Protein AF-A0AAD1D6M9-F1 (afdb_monomer)

Foldseek 3Di:
DDDDDPDDPPDPDPDDDDDDDDDDDPPPDPPPPPVPPCPLLVVADPVLVVLVCVLVVPPVPDACVVVLVVLVVQLVVLVPDPDRDPVSNVVSVVSSVVSVVVRVVVSVVSVVVSCVVDDPSNNVSNVVSVVVVVVVVVVVVVVVVVVVVVVVVVVVVVVVVVVVVVVVVVVVLVVVCVVVVDSPPPPPPPDPPPPPDPPDPDDPPPDD

Solvent-accessible surface area (backbone atoms only — not comparable to full-atom values): 12834 Å² total; per-residue (Å²): 140,85,84,81,86,81,80,79,84,83,79,82,81,83,78,80,89,84,85,82,88,86,82,87,86,75,92,83,72,78,72,72,78,68,70,77,68,68,53,89,38,76,79,30,47,74,68,41,48,48,44,51,46,56,45,70,60,59,79,81,52,98,61,58,62,64,57,33,51,50,28,48,48,52,34,52,54,41,68,71,38,98,65,80,49,67,66,61,36,53,51,31,50,51,51,26,50,53,46,49,50,53,47,51,51,54,51,49,53,42,44,54,55,33,59,71,73,36,52,75,66,32,50,49,28,44,55,52,40,50,51,54,50,50,50,54,51,50,54,50,51,51,54,52,50,51,53,52,49,54,52,52,54,51,52,49,53,51,51,53,51,50,52,53,51,51,50,52,51,50,52,51,52,54,49,49,23,68,76,67,76,47,78,79,77,81,70,72,79,76,70,79,74,73,80,80,73,74,80,74,80,80,67,89,76,82,79,127

Sequence (208 aa):
MRMALAGAMLAVAAFGAAAASAGDDVRAQRQTYRFEWKAPFADMSPQGAAIIAEAMQAQRMPSNAEEVRRARQKVLDLISAEKLDLDAIRKAQAEERSLAIKEHARAQEKMLKAYQRLSLQDRRAFAEGMREQEERMMQHLARARERMRDAQERSRMDADRMKREMEKMRKEMLRNAKETGSLWIVIPPVQPVPPVVPPEPVDPDRHG

pLDDT: mean 76.1, std 21.43, range [31.66, 96.81]

Secondary structure (DSSP, 8-state):
--------------------------TT-----------TTTTS-HHHHHHHHHHH-GGGS--THHHHHHHHHHHHHHHHSSS--HHHHHHHHHHHHHHHHHHHHHHHHHHHHHHHHS-HHHHHHHHHHHHHHHHHHHHHHHHHHHHHHHHHHHHHHHHHHHHHHHHHHHHHHHHHHHHHSS--------PPPPP-PPPPP--TT---

Mean predicted aligned error: 16.41 Å

Radius of gyration: 29.31 Å; Cα contacts (8 Å, |Δi|>4): 68; chains: 1; bounding box: 68×46×76 Å

Organism: Sphingosinicella microcystinivorans (NCBI:txid335406)

Structure (mmCIF, N/CA/C/O backbone):
data_AF-A0AAD1D6M9-F1
#
_entry.id   AF-A0AAD1D6M9-F1
#
loop_
_atom_site.group_PDB
_atom_site.id
_atom_site.type_symbol
_atom_site.label_atom_id
_atom_site.label_alt_id
_atom_site.label_comp_id
_atom_site.label_asym_id
_atom_site.label_entity_id
_atom_site.label_seq_id
_atom_site.pdbx_PDB_ins_code
_atom_site.Cartn_x
_atom_site.Cartn_y
_atom_site.Cartn_z
_atom_site.occupancy
_atom_site.B_iso_or_equiv
_atom_site.auth_seq_id
_atom_site.auth_comp_id
_atom_site.auth_asym_id
_atom_site.auth_atom_id
_atom_site.pdbx_PDB_model_num
ATOM 1 N N . MET A 1 1 ? -29.161 10.868 -6.750 1.00 35.78 1 MET A N 1
ATOM 2 C CA . MET A 1 1 ? -28.247 10.572 -5.625 1.00 35.78 1 MET A CA 1
ATOM 3 C C . MET A 1 1 ? -27.087 9.735 -6.150 1.00 35.78 1 MET A C 1
ATOM 5 O O . MET A 1 1 ? -27.304 8.590 -6.515 1.00 35.78 1 MET A O 1
ATOM 9 N N . ARG A 1 2 ? -25.891 10.319 -6.291 1.00 34.44 2 ARG A N 1
ATOM 10 C CA . ARG A 1 2 ? -24.666 9.615 -6.706 1.00 34.44 2 ARG A CA 1
ATOM 11 C C . ARG A 1 2 ? -23.753 9.525 -5.482 1.00 34.44 2 ARG A C 1
ATOM 13 O O . ARG A 1 2 ? -23.200 10.538 -5.075 1.00 34.44 2 ARG A O 1
ATOM 20 N N . MET A 1 3 ? -23.656 8.346 -4.875 1.00 32.41 3 MET A N 1
ATOM 21 C CA . MET A 1 3 ? -22.666 8.045 -3.837 1.00 32.41 3 MET A CA 1
ATOM 22 C C . MET A 1 3 ? -21.435 7.463 -4.533 1.00 32.41 3 MET A C 1
ATOM 24 O O . MET A 1 3 ? -21.500 6.375 -5.101 1.00 32.41 3 MET A O 1
ATOM 28 N N . ALA A 1 4 ? -20.339 8.219 -4.544 1.00 38.00 4 ALA A N 1
ATOM 29 C CA . ALA A 1 4 ? -19.046 7.744 -5.009 1.00 38.00 4 ALA A CA 1
ATOM 30 C C . ALA A 1 4 ? -18.359 6.971 -3.873 1.00 38.00 4 ALA A C 1
ATOM 32 O O . ALA A 1 4 ? -18.107 7.515 -2.800 1.00 38.00 4 ALA A O 1
ATOM 33 N N . LEU A 1 5 ? -18.072 5.694 -4.131 1.00 40.69 5 LEU A N 1
ATOM 34 C CA . LEU A 1 5 ? -17.179 4.852 -3.343 1.00 40.69 5 LEU A CA 1
ATOM 35 C C . LEU A 1 5 ? -15.749 5.409 -3.424 1.00 40.69 5 LEU A C 1
ATOM 37 O O . LEU A 1 5 ? -15.055 5.190 -4.413 1.00 40.69 5 LEU A O 1
ATOM 41 N N . ALA A 1 6 ? -15.296 6.089 -2.374 1.00 34.47 6 ALA A N 1
ATOM 42 C CA . ALA A 1 6 ? -13.876 6.309 -2.117 1.00 34.47 6 ALA A CA 1
ATOM 43 C C . ALA A 1 6 ? -13.398 5.216 -1.147 1.00 34.47 6 ALA A C 1
ATOM 45 O O . ALA A 1 6 ? -13.392 5.384 0.070 1.00 34.47 6 ALA A O 1
ATOM 46 N N . GLY A 1 7 ? -13.096 4.038 -1.699 1.00 33.28 7 GLY A N 1
ATOM 47 C CA . GLY A 1 7 ? -12.498 2.928 -0.963 1.00 33.28 7 GLY A CA 1
ATOM 48 C C . GLY A 1 7 ? -11.017 3.202 -0.726 1.00 33.28 7 GLY A C 1
ATOM 49 O O . GLY A 1 7 ? -10.224 3.181 -1.664 1.00 33.28 7 GLY A O 1
ATOM 50 N N . ALA A 1 8 ? -10.663 3.475 0.528 1.00 37.59 8 ALA A N 1
ATOM 51 C CA . ALA A 1 8 ? -9.304 3.739 0.971 1.00 37.59 8 ALA A CA 1
ATOM 52 C C . ALA A 1 8 ? -8.375 2.541 0.698 1.00 37.59 8 ALA A C 1
ATOM 54 O O . ALA A 1 8 ? -8.537 1.459 1.266 1.00 37.59 8 ALA A O 1
ATOM 55 N N . MET A 1 9 ? -7.366 2.759 -0.149 1.00 37.34 9 MET A N 1
ATOM 56 C CA . MET A 1 9 ? -6.192 1.898 -0.237 1.00 37.34 9 MET A CA 1
ATOM 57 C C . MET A 1 9 ? -5.280 2.172 0.961 1.00 37.34 9 MET A C 1
ATOM 59 O O . MET A 1 9 ? -4.499 3.118 0.945 1.00 37.34 9 MET A O 1
ATOM 63 N N . LEU A 1 10 ? -5.343 1.318 1.983 1.00 34.50 10 LEU A N 1
ATOM 64 C CA . LEU A 1 10 ? -4.301 1.241 3.007 1.00 34.50 10 LEU A CA 1
ATOM 65 C C . LEU A 1 10 ? -3.367 0.069 2.671 1.00 34.50 10 LEU A C 1
ATOM 67 O O . LEU A 1 10 ? -3.458 -1.015 3.244 1.00 34.50 10 LEU A O 1
ATOM 71 N N . ALA A 1 11 ? -2.493 0.270 1.685 1.00 38.50 11 ALA A N 1
ATOM 72 C CA . ALA A 1 11 ? -1.410 -0.661 1.387 1.00 38.50 11 ALA A CA 1
ATOM 73 C C . ALA A 1 11 ? -0.209 -0.326 2.284 1.00 38.50 11 ALA A C 1
ATOM 75 O O . ALA A 1 11 ? 0.604 0.537 1.961 1.00 38.50 11 ALA A O 1
ATOM 76 N N . VAL A 1 12 ? -0.099 -0.999 3.432 1.00 39.56 12 VAL A N 1
ATOM 77 C CA . VAL A 1 12 ? 1.125 -0.980 4.245 1.00 39.56 12 VAL A CA 1
ATOM 78 C C . VAL A 1 12 ? 2.138 -1.903 3.569 1.00 39.56 12 VAL A C 1
ATOM 80 O O . VAL A 1 12 ? 2.125 -3.118 3.758 1.00 39.56 12 VAL A O 1
ATOM 83 N N . ALA A 1 13 ? 2.997 -1.327 2.731 1.00 38.78 13 ALA A N 1
ATOM 84 C CA . ALA A 1 13 ? 4.163 -2.015 2.198 1.00 38.78 13 ALA A CA 1
ATOM 85 C C . ALA A 1 13 ? 5.227 -2.121 3.302 1.00 38.78 13 ALA A C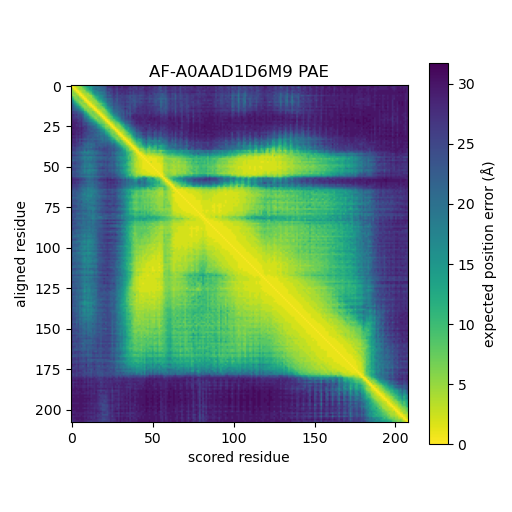 1
ATOM 87 O O . ALA A 1 13 ? 5.937 -1.162 3.599 1.00 38.78 13 ALA A O 1
ATOM 88 N N . ALA A 1 14 ? 5.330 -3.297 3.921 1.00 39.53 14 ALA A N 1
ATOM 89 C CA . ALA A 1 14 ? 6.471 -3.668 4.746 1.00 39.53 14 ALA A CA 1
ATOM 90 C C . ALA A 1 14 ? 7.654 -4.010 3.824 1.00 39.53 14 ALA A C 1
ATOM 92 O O . ALA A 1 14 ? 7.783 -5.140 3.359 1.00 39.53 14 ALA A O 1
ATOM 93 N N . PHE A 1 15 ? 8.497 -3.021 3.523 1.00 35.25 15 PHE A N 1
ATOM 94 C CA . PHE A 1 15 ? 9.803 -3.258 2.907 1.00 35.25 15 PHE A CA 1
ATOM 95 C C . PHE A 1 15 ? 10.811 -3.598 4.008 1.00 35.25 15 PHE A C 1
ATOM 97 O O . PHE A 1 15 ? 11.177 -2.748 4.819 1.00 35.25 15 PHE A O 1
ATOM 104 N N . GLY A 1 16 ? 11.225 -4.865 4.046 1.00 31.66 16 GLY A N 1
ATOM 105 C CA . GLY A 1 16 ? 12.334 -5.333 4.867 1.00 31.66 16 GLY A CA 1
ATOM 106 C C . GLY A 1 16 ? 13.657 -4.783 4.338 1.00 31.66 16 GLY A C 1
ATOM 107 O O . GLY A 1 16 ? 13.970 -4.924 3.158 1.00 31.66 16 GLY A O 1
ATOM 108 N N . ALA A 1 17 ? 14.421 -4.148 5.223 1.00 33.88 17 ALA A N 1
ATOM 109 C CA . ALA A 1 17 ? 15.798 -3.755 4.978 1.00 33.88 17 ALA A CA 1
ATOM 110 C C . ALA A 1 17 ? 16.715 -4.967 5.193 1.00 33.88 17 ALA A C 1
ATOM 112 O O . ALA A 1 17 ? 16.797 -5.495 6.300 1.00 33.88 17 ALA A O 1
ATOM 113 N N . ALA A 1 18 ? 17.421 -5.381 4.145 1.00 35.19 18 ALA A N 1
ATOM 114 C CA . ALA A 1 18 ? 18.562 -6.280 4.240 1.00 35.19 18 ALA A CA 1
ATOM 115 C C . ALA A 1 18 ? 19.640 -5.804 3.264 1.00 35.19 18 ALA A C 1
ATOM 117 O O . ALA A 1 18 ? 19.518 -6.000 2.060 1.00 35.19 18 ALA A O 1
ATOM 118 N N . ALA A 1 19 ? 20.662 -5.140 3.802 1.00 34.75 19 ALA A N 1
ATOM 119 C CA . ALA A 1 19 ? 22.029 -5.126 3.283 1.00 34.75 19 ALA A CA 1
ATOM 120 C C . ALA A 1 19 ? 22.904 -4.379 4.297 1.00 34.75 19 ALA A C 1
ATOM 122 O O . ALA A 1 19 ? 22.769 -3.170 4.485 1.00 34.75 19 ALA A O 1
ATOM 123 N N . ALA A 1 20 ? 23.771 -5.123 4.976 1.00 35.28 20 ALA A N 1
ATOM 124 C CA . ALA A 1 20 ? 24.853 -4.584 5.783 1.00 35.28 20 ALA A CA 1
ATOM 125 C C . ALA A 1 20 ? 26.201 -4.811 5.077 1.00 35.28 20 ALA A C 1
ATOM 127 O O . ALA A 1 20 ? 26.345 -5.738 4.279 1.00 35.28 20 ALA A O 1
ATOM 128 N N . SER A 1 21 ? 27.180 -4.003 5.497 1.00 35.47 21 SER A N 1
ATOM 129 C CA . SER A 1 21 ? 28.613 -3.991 5.150 1.00 35.47 21 SER A CA 1
ATOM 130 C C . SER A 1 21 ? 28.960 -3.243 3.849 1.00 35.47 21 SER A C 1
ATOM 132 O O . SER A 1 21 ? 28.261 -3.377 2.857 1.00 35.47 21 SER A O 1
ATOM 134 N N . ALA A 1 22 ? 29.990 -2.399 3.763 1.00 33.62 22 ALA A N 1
ATOM 135 C CA . ALA A 1 22 ? 31.048 -2.006 4.693 1.00 33.62 22 ALA A CA 1
ATOM 136 C C . ALA A 1 22 ? 31.591 -0.621 4.274 1.00 33.62 22 ALA A C 1
ATOM 138 O O . ALA A 1 22 ? 31.512 -0.262 3.100 1.00 33.62 22 ALA A O 1
ATOM 139 N N . GLY A 1 23 ? 32.159 0.132 5.218 1.00 32.91 23 GLY A N 1
ATOM 140 C CA . GLY A 1 23 ? 32.889 1.373 4.949 1.00 32.91 23 GLY A CA 1
ATOM 141 C C . GLY A 1 23 ? 32.823 2.322 6.139 1.00 32.91 23 GLY A C 1
ATOM 142 O O . GLY A 1 23 ? 31.853 3.067 6.284 1.00 32.91 23 GLY A O 1
ATOM 143 N N . ASP A 1 24 ? 33.831 2.242 7.005 1.00 40.56 24 ASP A N 1
ATOM 144 C CA . ASP A 1 24 ? 34.077 3.204 8.076 1.00 40.56 24 ASP A CA 1
ATOM 145 C C . ASP A 1 24 ? 34.411 4.605 7.517 1.00 40.56 24 ASP A C 1
ATOM 147 O O . ASP A 1 24 ? 34.878 4.751 6.390 1.00 40.56 24 ASP A O 1
ATOM 151 N N . ASP A 1 25 ? 34.164 5.616 8.357 1.00 44.00 25 ASP A N 1
ATOM 152 C CA . ASP A 1 25 ? 34.476 7.050 8.212 1.00 44.00 25 ASP A CA 1
ATOM 153 C C . ASP A 1 25 ? 33.569 7.965 7.365 1.00 44.00 25 ASP A C 1
ATOM 155 O O . ASP A 1 25 ? 33.970 8.562 6.372 1.00 44.00 25 ASP A O 1
ATOM 159 N N . VAL A 1 26 ? 32.374 8.249 7.911 1.00 40.09 26 VAL A N 1
ATOM 160 C CA . VAL A 1 26 ? 31.734 9.587 7.851 1.00 40.09 26 VAL A CA 1
ATOM 161 C C . VAL A 1 26 ? 31.027 9.871 9.188 1.00 40.09 26 VAL A C 1
ATOM 163 O O . VAL A 1 26 ? 29.798 9.881 9.293 1.00 40.09 26 VAL A O 1
ATOM 166 N N . ARG A 1 27 ? 31.790 10.050 10.273 1.00 43.59 27 ARG A N 1
ATOM 167 C CA . ARG A 1 27 ? 31.239 10.228 11.635 1.00 43.59 27 ARG A CA 1
ATOM 168 C C . ARG A 1 27 ? 30.839 11.667 11.998 1.00 43.59 27 ARG A C 1
ATOM 170 O O . ARG A 1 27 ? 30.535 11.926 13.155 1.00 43.59 27 ARG A O 1
ATOM 177 N N . ALA A 1 28 ? 30.768 12.590 11.035 1.00 44.41 28 ALA A N 1
ATOM 178 C CA . ALA A 1 28 ? 30.477 14.001 11.311 1.00 44.41 28 ALA A CA 1
ATOM 179 C C . ALA A 1 28 ? 29.485 14.668 10.343 1.00 44.41 28 ALA A C 1
ATOM 181 O O . ALA A 1 28 ? 29.610 15.854 10.088 1.00 44.41 28 ALA A O 1
ATOM 182 N N . GLN A 1 29 ? 28.487 13.955 9.803 1.00 43.84 29 GLN A N 1
ATOM 183 C CA . GLN A 1 29 ? 27.288 14.625 9.261 1.00 43.84 29 GLN A CA 1
ATOM 184 C C . GLN A 1 29 ? 26.104 13.691 8.992 1.00 43.84 29 GLN A C 1
ATOM 186 O O . GLN A 1 29 ? 25.316 13.907 8.073 1.00 43.84 29 GLN A O 1
ATOM 191 N N . ARG A 1 30 ? 25.887 12.678 9.838 1.00 42.72 30 ARG A N 1
ATOM 192 C CA . ARG A 1 30 ? 24.528 12.146 9.972 1.00 42.72 30 ARG A CA 1
ATOM 193 C C . ARG A 1 30 ? 23.733 13.169 10.771 1.00 42.72 30 ARG A C 1
ATOM 195 O O . ARG A 1 30 ? 23.510 12.994 11.964 1.00 42.72 30 ARG A O 1
ATOM 202 N N . GLN A 1 31 ? 23.317 14.245 10.096 1.00 42.28 31 GLN A N 1
ATOM 203 C CA . GLN A 1 31 ? 22.041 14.863 10.413 1.00 42.28 31 GLN A CA 1
ATOM 204 C C . GLN A 1 31 ? 21.054 13.709 10.378 1.00 42.28 31 GLN A C 1
ATOM 206 O O . GLN A 1 31 ? 20.644 13.228 9.321 1.00 42.28 31 GLN A O 1
ATOM 211 N N . THR A 1 32 ? 20.770 13.177 11.558 1.00 38.81 32 THR A N 1
ATOM 212 C CA . THR A 1 32 ? 19.573 12.416 11.786 1.00 38.81 32 THR A CA 1
ATOM 213 C C . THR A 1 32 ? 18.471 13.382 11.386 1.00 38.81 32 THR A C 1
ATOM 215 O O . THR A 1 32 ? 18.033 14.223 12.165 1.00 38.81 32 THR A O 1
ATOM 218 N N . TYR A 1 33 ? 18.014 13.272 10.138 1.00 40.06 33 TYR A N 1
ATOM 219 C CA . TYR A 1 33 ? 16.622 13.514 9.820 1.00 40.06 33 TYR A CA 1
ATOM 220 C C . TYR A 1 33 ? 15.864 12.497 10.669 1.00 40.06 33 TYR A C 1
ATOM 222 O O . TYR A 1 33 ? 15.403 11.458 10.200 1.00 40.06 33 TYR A O 1
ATOM 230 N N . ARG A 1 34 ? 15.781 12.782 11.974 1.00 37.44 34 ARG A N 1
ATOM 231 C CA . ARG A 1 34 ? 14.655 12.423 12.794 1.00 37.44 34 ARG A CA 1
ATOM 232 C C . ARG A 1 34 ? 13.540 13.138 12.062 1.00 37.44 34 ARG A C 1
ATOM 234 O O . ARG A 1 34 ? 13.286 14.311 12.298 1.00 37.44 34 ARG A O 1
ATOM 241 N N . PHE A 1 35 ? 12.977 12.459 11.062 1.00 38.34 35 PHE A N 1
ATOM 242 C CA . PHE A 1 35 ? 11.617 12.715 10.662 1.00 38.34 35 PHE A CA 1
ATOM 243 C C . PHE A 1 35 ? 10.901 12.737 11.998 1.00 38.34 35 PHE A C 1
ATOM 245 O O . PHE A 1 35 ? 10.786 11.699 12.656 1.00 38.34 35 PHE A O 1
ATOM 252 N N . GLU A 1 36 ? 10.558 13.933 12.465 1.00 38.22 36 GLU A N 1
ATOM 253 C CA . GLU A 1 36 ? 9.543 14.092 13.475 1.00 38.22 36 GLU A CA 1
ATOM 254 C C . GLU A 1 36 ? 8.299 13.528 12.804 1.00 38.22 36 GLU A C 1
ATOM 256 O O . GLU A 1 36 ? 7.511 14.218 12.160 1.00 38.22 36 GLU A O 1
ATOM 261 N N . TRP A 1 37 ? 8.177 12.203 12.871 1.00 40.47 37 TRP A N 1
ATOM 262 C CA . TRP A 1 37 ? 6.916 11.517 12.865 1.00 40.47 37 TRP A CA 1
ATOM 263 C C . TRP A 1 37 ? 6.193 12.137 14.048 1.00 40.47 37 TRP A C 1
ATOM 265 O O . TRP A 1 37 ? 6.272 11.645 15.171 1.00 40.47 37 TRP A O 1
ATOM 275 N N . LYS A 1 38 ? 5.553 13.289 13.804 1.00 51.28 38 LYS A N 1
ATOM 276 C CA . LYS A 1 38 ? 4.436 13.756 14.606 1.00 51.28 38 LYS A CA 1
ATOM 277 C C . LYS A 1 38 ? 3.586 12.505 14.720 1.00 51.28 38 LYS A C 1
ATOM 279 O O . LYS A 1 38 ? 3.167 11.980 13.681 1.00 51.28 38 LYS A O 1
ATOM 284 N N . ALA A 1 39 ? 3.527 11.939 15.927 1.00 57.28 39 ALA A N 1
ATOM 285 C CA . ALA A 1 39 ? 2.857 10.671 16.144 1.00 57.28 39 ALA A CA 1
ATOM 286 C C . ALA A 1 39 ? 1.503 10.779 15.441 1.00 57.28 39 ALA A C 1
ATOM 288 O O . ALA A 1 39 ? 0.870 11.841 15.553 1.00 57.28 39 ALA A O 1
ATOM 289 N N . PRO A 1 40 ? 1.107 9.779 14.631 1.00 60.34 40 PRO A N 1
ATOM 290 C CA . PRO A 1 40 ? -0.210 9.829 14.030 1.00 60.34 40 PRO A CA 1
ATOM 291 C C . PRO A 1 40 ? -1.168 10.096 15.193 1.00 60.34 40 PRO A C 1
ATOM 293 O O . PRO A 1 40 ? -1.059 9.451 16.237 1.00 60.34 40 PRO A O 1
ATOM 296 N N . PHE A 1 41 ? -2.000 11.128 15.047 1.00 69.62 41 PHE A N 1
ATOM 297 C CA . PHE A 1 41 ? -2.944 11.577 16.072 1.00 69.62 41 PHE A CA 1
ATOM 298 C C . PHE A 1 41 ? -2.373 12.378 17.262 1.00 69.62 41 PHE A C 1
ATOM 300 O O . PHE A 1 41 ? -2.844 12.224 18.385 1.00 69.62 41 PHE A O 1
ATOM 307 N N . ALA A 1 42 ? -1.408 13.272 17.024 1.00 70.00 42 ALA A N 1
ATOM 308 C CA . ALA A 1 42 ? -0.857 14.174 18.049 1.00 70.00 42 ALA A CA 1
ATOM 309 C C . ALA A 1 42 ? -1.915 14.973 18.848 1.00 70.00 42 ALA A C 1
ATOM 311 O O . ALA A 1 42 ? -1.670 15.299 20.006 1.00 70.00 42 ALA A O 1
ATOM 312 N N . ASP A 1 43 ? -3.084 15.240 18.255 1.00 81.81 43 ASP A N 1
ATOM 313 C CA . ASP A 1 43 ? -4.188 15.981 18.884 1.00 81.81 43 ASP A CA 1
ATOM 314 C C . ASP A 1 43 ? -5.245 15.069 19.546 1.00 81.81 43 ASP A C 1
ATOM 316 O O . ASP A 1 43 ? -6.262 15.545 20.055 1.00 81.81 43 ASP A O 1
ATOM 320 N N . MET A 1 44 ? -5.036 13.746 19.536 1.00 85.25 44 MET A N 1
ATOM 321 C CA . MET A 1 44 ? -5.909 12.785 20.214 1.00 85.25 44 MET A CA 1
ATOM 322 C C . MET A 1 44 ? -5.531 12.655 21.692 1.00 85.25 44 MET A C 1
ATOM 324 O O . MET A 1 44 ? -4.359 12.729 22.064 1.00 85.25 44 MET A O 1
ATOM 328 N N . SER A 1 45 ? -6.521 12.406 22.552 1.00 90.94 45 SER A N 1
ATOM 329 C CA . SER A 1 45 ? -6.250 12.101 23.954 1.00 90.94 45 SER A CA 1
ATOM 330 C C . SER A 1 45 ? -5.427 10.807 24.100 1.00 90.94 45 SER A C 1
ATOM 332 O O . SER A 1 45 ? -5.535 9.903 23.263 1.00 90.94 45 SER A O 1
ATOM 334 N N . PRO A 1 46 ? -4.661 10.641 25.196 1.00 88.44 46 PRO A N 1
ATOM 335 C CA . PRO A 1 46 ? -3.937 9.396 25.466 1.00 88.44 46 PRO A CA 1
ATOM 336 C C . PRO A 1 46 ? -4.852 8.162 25.499 1.00 88.44 46 PRO A C 1
ATOM 338 O O . PRO A 1 46 ? -4.465 7.084 25.050 1.00 88.44 46 PRO A O 1
ATOM 341 N N . GLN A 1 47 ? -6.085 8.323 25.992 1.00 89.75 47 GLN A N 1
ATOM 342 C CA . GLN A 1 47 ? -7.083 7.256 26.030 1.00 89.75 47 GLN A CA 1
ATOM 343 C C . GLN A 1 47 ? -7.558 6.877 24.621 1.00 89.75 47 GLN A C 1
ATOM 345 O O . GLN A 1 47 ? -7.617 5.692 24.294 1.00 89.75 47 GLN A O 1
ATOM 350 N N . GLY A 1 48 ? -7.860 7.866 23.775 1.00 88.00 48 GLY A N 1
ATOM 351 C CA . GLY A 1 48 ? -8.221 7.626 22.379 1.00 88.00 48 GLY A CA 1
ATOM 352 C C . GLY A 1 48 ? -7.086 6.959 21.600 1.00 88.00 48 GLY A C 1
ATOM 353 O O . GLY A 1 48 ? -7.308 5.971 20.896 1.00 88.00 48 GLY A O 1
ATOM 354 N N . ALA A 1 49 ? -5.853 7.436 21.795 1.00 88.00 49 ALA A N 1
ATOM 355 C CA . ALA A 1 49 ? -4.665 6.863 21.175 1.00 88.00 49 ALA A CA 1
ATOM 356 C C . ALA A 1 49 ? -4.465 5.393 21.581 1.00 88.00 49 ALA A C 1
ATOM 358 O O . ALA A 1 49 ? -4.164 4.565 20.724 1.00 88.00 49 ALA A O 1
ATOM 359 N N . ALA A 1 50 ? -4.702 5.042 22.850 1.00 88.50 50 ALA A N 1
ATOM 360 C CA . ALA A 1 50 ? -4.641 3.659 23.322 1.00 88.50 50 ALA A CA 1
ATOM 361 C C . ALA A 1 50 ? -5.719 2.764 22.684 1.00 88.50 50 ALA A C 1
ATOM 363 O O . ALA A 1 50 ? -5.413 1.641 22.290 1.00 88.50 50 ALA A O 1
ATOM 364 N N . ILE A 1 51 ? -6.954 3.260 22.523 1.00 89.88 51 ILE A N 1
ATOM 365 C CA . ILE A 1 51 ? -8.050 2.525 21.861 1.00 89.88 51 ILE A CA 1
ATOM 366 C C . ILE A 1 51 ? -7.700 2.218 20.398 1.00 89.88 51 ILE A C 1
ATOM 368 O O . ILE A 1 51 ? -7.904 1.097 19.927 1.00 89.88 51 ILE A O 1
ATOM 372 N N . ILE A 1 52 ? -7.160 3.201 19.672 1.00 89.25 52 ILE A N 1
ATOM 373 C CA . ILE A 1 52 ? -6.724 3.005 18.285 1.00 89.25 52 ILE A CA 1
ATOM 374 C C . ILE A 1 52 ? -5.501 2.087 18.219 1.00 89.25 52 ILE A C 1
ATOM 376 O O . ILE A 1 52 ? -5.477 1.174 17.397 1.00 89.25 52 ILE A O 1
ATOM 380 N N . ALA A 1 53 ? -4.517 2.271 19.102 1.00 86.38 53 ALA A N 1
ATOM 381 C CA . ALA A 1 53 ? -3.342 1.411 19.164 1.00 86.38 53 ALA A CA 1
ATOM 382 C C . ALA A 1 53 ? -3.723 -0.051 19.439 1.00 86.38 53 ALA A C 1
ATOM 384 O O . ALA A 1 53 ? -3.209 -0.935 18.764 1.00 86.38 53 ALA A O 1
ATOM 385 N N . GLU A 1 54 ? -4.663 -0.313 20.351 1.00 86.19 54 GLU A N 1
ATOM 386 C CA . GLU A 1 54 ? -5.205 -1.651 20.626 1.00 86.19 54 GLU A CA 1
ATOM 387 C C . GLU A 1 54 ? -5.834 -2.271 19.367 1.00 86.19 54 GLU A C 1
ATOM 389 O O . GLU A 1 54 ? -5.565 -3.426 19.025 1.00 86.19 54 GLU A O 1
ATOM 394 N N . ALA A 1 55 ? -6.632 -1.491 18.634 1.00 85.88 55 ALA A N 1
ATOM 395 C CA . ALA A 1 55 ? -7.278 -1.948 17.408 1.00 85.88 55 ALA A CA 1
ATOM 396 C C . ALA A 1 55 ? -6.277 -2.216 16.269 1.00 85.88 55 ALA A C 1
ATOM 398 O O . ALA A 1 55 ? -6.461 -3.162 15.499 1.00 85.88 55 ALA A O 1
ATOM 399 N N . MET A 1 56 ? -5.197 -1.429 16.191 1.00 80.25 56 MET A N 1
ATOM 400 C CA . MET A 1 56 ? -4.127 -1.574 15.198 1.00 80.25 56 MET A CA 1
ATOM 401 C C . MET A 1 56 ? -3.119 -2.680 15.548 1.00 80.25 56 MET A C 1
ATOM 403 O O . MET A 1 56 ? -2.627 -3.362 14.652 1.00 80.25 56 MET A O 1
ATOM 407 N N . GLN A 1 57 ? -2.828 -2.904 16.833 1.00 73.44 57 GLN A N 1
ATOM 408 C CA . GLN A 1 57 ? -1.885 -3.922 17.322 1.00 73.44 57 GLN A CA 1
ATOM 409 C C . GLN A 1 57 ? -2.434 -5.353 17.264 1.00 73.44 57 GLN A C 1
ATOM 411 O O . GLN A 1 57 ? -1.767 -6.290 17.706 1.00 73.44 57 GLN A O 1
ATOM 416 N N . ALA A 1 58 ? -3.633 -5.567 16.722 1.00 56.50 58 ALA A N 1
ATOM 417 C CA . ALA A 1 58 ? -4.348 -6.836 16.789 1.00 56.50 58 ALA A CA 1
ATOM 418 C C . ALA A 1 58 ? -3.777 -7.974 15.902 1.00 56.50 58 ALA A C 1
ATOM 420 O O . ALA A 1 58 ? -4.542 -8.803 15.409 1.00 56.50 58 ALA A O 1
ATOM 421 N N . GLN A 1 59 ? -2.447 -8.051 15.775 1.00 51.66 59 GLN A N 1
ATOM 422 C CA . GLN A 1 59 ? -1.647 -9.213 15.364 1.00 51.66 59 GLN A CA 1
ATOM 423 C C . GLN A 1 59 ? -1.561 -10.314 16.446 1.00 51.66 59 GLN A C 1
ATOM 425 O O . GLN A 1 59 ? -0.968 -11.357 16.201 1.00 51.66 59 GLN A O 1
ATOM 430 N N . ARG A 1 60 ? -2.140 -10.117 17.643 1.00 52.91 60 ARG A N 1
ATOM 431 C CA . ARG A 1 60 ? -2.111 -11.114 18.741 1.00 52.91 60 ARG A CA 1
ATOM 432 C C . ARG A 1 60 ? -3.213 -12.184 18.704 1.00 52.91 60 ARG A C 1
ATOM 434 O O . ARG A 1 60 ? -3.133 -13.144 19.459 1.00 52.91 60 ARG A O 1
ATOM 441 N N . MET A 1 61 ? -4.228 -12.033 17.855 1.00 56.72 61 MET A N 1
ATOM 442 C CA . MET A 1 61 ? -5.259 -13.060 17.616 1.00 56.72 61 MET A CA 1
ATOM 443 C C . MET A 1 61 ? -4.859 -13.915 16.406 1.00 56.72 61 MET A C 1
ATOM 445 O O . MET A 1 61 ? -4.093 -13.411 15.585 1.00 56.72 61 MET A O 1
ATOM 449 N N . PRO A 1 62 ? -5.367 -15.156 16.244 1.00 62.69 62 PRO A N 1
ATOM 450 C CA . PRO A 1 62 ? -5.048 -15.971 15.074 1.00 62.69 62 PRO A CA 1
ATOM 451 C C . PRO A 1 62 ? -5.428 -15.215 13.794 1.00 62.69 62 PRO A C 1
ATOM 453 O O . PRO A 1 62 ? -6.603 -15.023 13.476 1.00 62.69 62 PRO A O 1
ATOM 456 N N . SER A 1 63 ? -4.401 -14.715 13.114 1.00 70.69 63 SER A N 1
ATOM 457 C CA . SER A 1 63 ? -4.483 -14.024 11.835 1.00 70.69 63 SER A CA 1
ATOM 458 C C . SER A 1 63 ? -4.371 -15.056 10.726 1.00 70.69 63 SER A C 1
ATOM 460 O O . SER A 1 63 ? -3.607 -16.016 10.840 1.00 70.69 63 SER A O 1
ATOM 462 N N . ASN A 1 64 ? -5.055 -14.822 9.608 1.00 80.50 64 ASN A N 1
ATOM 463 C CA . ASN A 1 64 ? -4.851 -15.641 8.416 1.00 80.50 64 ASN A CA 1
ATOM 464 C C . ASN A 1 64 ? -3.518 -15.305 7.710 1.00 80.50 64 ASN A C 1
ATOM 466 O O . ASN A 1 64 ? -3.283 -15.777 6.604 1.00 80.50 64 ASN A O 1
ATOM 470 N N . ALA A 1 65 ? -2.635 -14.488 8.300 1.00 80.69 65 ALA A N 1
ATOM 471 C CA . ALA A 1 65 ? -1.373 -14.062 7.691 1.00 80.69 65 ALA A CA 1
ATOM 472 C C . ALA A 1 65 ? -0.482 -15.233 7.243 1.00 80.69 65 ALA A C 1
ATOM 474 O O . ALA A 1 65 ? 0.089 -15.182 6.154 1.00 80.69 65 ALA A O 1
ATOM 475 N N . GLU A 1 66 ? -0.388 -16.298 8.043 1.00 86.12 66 GLU A N 1
ATOM 476 C CA . GLU A 1 66 ? 0.363 -17.502 7.664 1.00 86.12 66 GLU A CA 1
ATOM 477 C C . GLU A 1 66 ? -0.310 -18.248 6.504 1.00 86.12 66 GLU A C 1
ATOM 479 O O . GLU A 1 66 ? 0.368 -18.725 5.597 1.00 86.12 66 GLU A O 1
ATOM 484 N N . GLU A 1 67 ? -1.642 -18.296 6.473 1.00 87.88 67 GLU A N 1
ATOM 485 C CA . GLU A 1 67 ? -2.401 -18.913 5.379 1.00 87.88 67 GLU A CA 1
ATOM 486 C C . GLU A 1 67 ? -2.264 -18.112 4.079 1.00 87.88 67 GLU A C 1
ATOM 488 O O . GLU A 1 67 ? -2.028 -18.693 3.023 1.00 87.88 67 GLU A O 1
ATOM 493 N N . VAL A 1 68 ? -2.321 -16.778 4.153 1.00 87.56 68 VAL A N 1
ATOM 494 C CA . VAL A 1 68 ? -2.053 -15.881 3.018 1.00 87.56 68 VAL A CA 1
ATOM 495 C C . VAL A 1 68 ? -0.620 -16.075 2.522 1.00 87.56 68 VAL A C 1
ATOM 497 O O . VAL A 1 68 ? -0.402 -16.178 1.316 1.00 87.56 68 VAL A O 1
ATOM 500 N N . ARG A 1 69 ? 0.364 -16.181 3.429 1.00 88.56 69 ARG A N 1
ATOM 501 C CA . ARG A 1 69 ? 1.766 -16.434 3.059 1.00 88.56 69 ARG A CA 1
ATOM 502 C C . ARG A 1 69 ? 1.923 -17.784 2.357 1.00 88.56 69 ARG A C 1
ATOM 504 O O . ARG A 1 69 ? 2.595 -17.848 1.333 1.00 88.56 69 ARG A O 1
ATOM 511 N N . ARG A 1 70 ? 1.273 -18.839 2.857 1.00 91.44 70 ARG A N 1
ATOM 512 C CA . ARG A 1 70 ? 1.268 -20.168 2.222 1.00 91.44 70 ARG A CA 1
ATOM 513 C C . ARG A 1 70 ? 0.591 -20.151 0.852 1.00 91.44 70 ARG A C 1
ATOM 515 O O . ARG A 1 70 ? 1.142 -20.703 -0.095 1.00 91.44 70 ARG A O 1
ATOM 522 N N . ALA A 1 71 ? -0.557 -19.487 0.719 1.00 90.38 71 ALA A N 1
ATOM 523 C CA . ALA A 1 71 ? -1.246 -19.339 -0.563 1.00 90.38 71 ALA A CA 1
ATOM 524 C C . ALA A 1 71 ? -0.384 -18.576 -1.581 1.00 90.38 71 ALA A C 1
ATOM 526 O O . ALA A 1 71 ? -0.299 -18.974 -2.741 1.00 90.38 71 ALA A O 1
ATOM 527 N N . ARG A 1 72 ? 0.329 -17.534 -1.138 1.00 92.25 72 ARG A N 1
ATOM 528 C CA . ARG A 1 72 ? 1.302 -16.819 -1.968 1.00 92.25 72 ARG A CA 1
ATOM 529 C C . ARG A 1 72 ? 2.471 -17.705 -2.381 1.00 92.25 72 ARG A C 1
ATOM 531 O O . ARG A 1 72 ? 2.837 -17.691 -3.550 1.00 92.25 72 ARG A O 1
ATOM 538 N N . GLN A 1 73 ? 3.032 -18.485 -1.456 1.00 95.31 73 GLN A N 1
ATOM 539 C CA . GLN A 1 73 ? 4.121 -19.408 -1.777 1.00 95.31 73 GLN A CA 1
ATOM 540 C C . GLN A 1 73 ? 3.685 -20.415 -2.844 1.00 95.31 73 GLN A C 1
ATOM 542 O O . GLN A 1 73 ? 4.374 -20.578 -3.840 1.00 95.31 73 GLN A O 1
ATOM 547 N N . LYS A 1 74 ? 2.476 -20.970 -2.721 1.00 94.31 74 LYS A N 1
ATOM 548 C CA . LYS A 1 74 ? 1.885 -21.860 -3.727 1.00 94.31 74 LYS A CA 1
ATOM 549 C C . LYS A 1 74 ? 1.778 -21.209 -5.111 1.00 94.31 74 LYS A C 1
ATOM 551 O O . LYS A 1 74 ? 2.003 -21.878 -6.111 1.00 94.31 74 LYS A O 1
ATOM 556 N N . VAL A 1 75 ? 1.448 -19.916 -5.195 1.00 94.00 75 VAL A N 1
ATOM 557 C CA . VAL A 1 75 ? 1.466 -19.181 -6.475 1.00 94.00 75 VAL A CA 1
ATOM 558 C C . VAL A 1 75 ? 2.887 -19.099 -7.039 1.00 94.00 75 VAL A C 1
ATOM 560 O O . VAL A 1 75 ? 3.068 -19.325 -8.231 1.00 94.00 75 VAL A O 1
ATOM 563 N N . LEU A 1 76 ? 3.884 -18.798 -6.202 1.00 95.88 76 LEU A N 1
ATOM 564 C CA . LEU A 1 76 ? 5.286 -18.719 -6.627 1.00 95.88 76 LEU A CA 1
ATOM 565 C C . LEU A 1 76 ? 5.815 -20.076 -7.106 1.00 95.88 76 LEU A C 1
ATOM 567 O O . LEU A 1 76 ? 6.448 -20.128 -8.156 1.00 95.88 76 LEU A O 1
ATOM 571 N N . ASP A 1 77 ? 5.488 -21.155 -6.396 1.00 96.81 77 ASP A N 1
ATOM 572 C CA . ASP A 1 77 ? 5.883 -22.522 -6.752 1.00 96.81 77 ASP A CA 1
ATOM 573 C C . ASP A 1 77 ? 5.270 -22.957 -8.094 1.00 96.81 77 ASP A C 1
ATOM 575 O O . ASP A 1 77 ? 5.916 -23.610 -8.908 1.00 96.81 77 ASP A O 1
ATOM 579 N N . LEU A 1 78 ? 4.021 -22.561 -8.367 1.00 95.88 78 LEU A N 1
ATOM 580 C CA . LEU A 1 78 ? 3.362 -22.846 -9.646 1.00 95.88 78 LEU A CA 1
ATOM 581 C C . LEU A 1 78 ? 3.937 -22.029 -10.812 1.00 95.88 78 LEU A C 1
ATOM 583 O O . LEU A 1 78 ? 3.891 -22.481 -11.952 1.00 95.88 78 LEU A O 1
ATOM 587 N N . ILE A 1 79 ? 4.465 -20.831 -10.544 1.00 95.88 79 ILE A N 1
ATOM 588 C CA . ILE A 1 79 ? 5.133 -19.997 -11.556 1.00 95.88 79 ILE A CA 1
ATOM 589 C C . ILE A 1 79 ? 6.536 -20.531 -11.868 1.00 95.88 79 ILE A C 1
ATOM 591 O O . ILE A 1 79 ? 6.977 -20.429 -13.010 1.00 95.88 79 ILE A O 1
ATOM 595 N N . SER A 1 80 ? 7.238 -21.084 -10.874 1.00 96.25 80 SER A N 1
ATOM 596 C CA . SER A 1 80 ? 8.584 -21.647 -11.042 1.00 96.25 80 SER A CA 1
ATOM 597 C C . SER A 1 80 ? 8.596 -23.092 -11.556 1.00 96.25 80 SER A C 1
ATOM 599 O O . SER A 1 80 ? 9.669 -23.624 -11.843 1.00 96.25 80 SER A O 1
ATOM 601 N N . ALA A 1 81 ? 7.430 -23.728 -11.688 1.00 96.38 81 ALA A N 1
ATOM 602 C CA . ALA A 1 81 ? 7.302 -25.078 -12.217 1.00 96.38 81 ALA A CA 1
ATOM 603 C C . ALA A 1 81 ? 7.747 -25.177 -13.689 1.00 96.38 81 ALA A C 1
ATOM 605 O O . ALA A 1 81 ? 7.553 -24.259 -14.484 1.00 96.38 81 ALA A O 1
ATOM 606 N N . GLU A 1 82 ? 8.282 -26.341 -14.074 1.00 94.12 82 GLU A N 1
ATOM 607 C CA . GLU A 1 82 ? 8.757 -26.617 -15.442 1.00 94.12 82 GLU A CA 1
ATOM 608 C C . GLU A 1 82 ? 7.651 -26.455 -16.502 1.00 94.12 82 GLU A C 1
ATOM 610 O O . GLU A 1 82 ? 7.908 -26.050 -17.636 1.00 94.12 82 GLU A O 1
ATOM 615 N N . LYS A 1 83 ? 6.399 -26.741 -16.125 1.00 95.50 83 LYS A N 1
ATOM 616 C CA . LYS A 1 83 ? 5.213 -26.508 -16.953 1.00 95.50 83 LYS A CA 1
ATOM 617 C C . LYS A 1 83 ? 4.282 -25.534 -16.254 1.00 95.50 83 LYS A C 1
ATOM 619 O O . LYS A 1 83 ? 3.859 -25.768 -15.125 1.00 95.50 83 LYS A O 1
ATOM 624 N N . LEU A 1 84 ? 3.921 -24.476 -16.971 1.00 95.31 84 LEU A N 1
ATOM 625 C CA . LEU A 1 84 ? 3.042 -23.437 -16.461 1.00 95.31 84 LEU A CA 1
ATOM 626 C C . LEU A 1 84 ? 1.576 -23.893 -16.500 1.00 95.31 84 LEU A C 1
ATOM 628 O O . LEU A 1 84 ? 0.979 -23.994 -17.573 1.00 95.31 84 LEU A O 1
ATOM 632 N N . ASP A 1 85 ? 0.985 -24.117 -15.328 1.00 96.62 85 ASP A N 1
ATOM 633 C CA . ASP A 1 85 ? -0.445 -24.401 -15.176 1.00 96.62 85 ASP A CA 1
ATOM 634 C C . ASP A 1 85 ? -1.204 -23.124 -14.784 1.00 96.62 85 ASP A C 1
ATOM 636 O O . ASP A 1 85 ? -1.270 -22.716 -13.619 1.00 96.62 85 ASP A O 1
ATOM 640 N N . LEU A 1 86 ? -1.789 -22.470 -15.788 1.00 96.12 86 LEU A N 1
ATOM 641 C CA . LEU A 1 86 ? -2.525 -21.222 -15.600 1.00 96.12 86 LEU A CA 1
ATOM 642 C C . LEU A 1 86 ? -3.785 -21.395 -14.740 1.00 96.12 86 LEU A C 1
ATOM 644 O O . LEU A 1 86 ? -4.153 -20.462 -14.023 1.00 96.12 86 LEU A O 1
ATOM 648 N N . ASP A 1 87 ? -4.447 -22.550 -14.784 1.00 96.69 87 ASP A N 1
ATOM 649 C CA . ASP A 1 87 ? -5.680 -22.776 -14.026 1.00 96.69 87 ASP A CA 1
ATOM 650 C C . ASP A 1 87 ? -5.374 -23.021 -12.546 1.00 96.69 87 ASP A C 1
ATOM 652 O O . ASP A 1 87 ? -6.037 -22.450 -11.669 1.00 96.69 87 ASP A O 1
ATOM 656 N N . ALA A 1 88 ? -4.305 -23.767 -12.252 1.00 94.56 88 ALA A N 1
ATOM 657 C CA . ALA A 1 88 ? -3.788 -23.915 -10.896 1.00 94.56 88 ALA A CA 1
ATOM 658 C C . ALA A 1 88 ? -3.359 -22.565 -10.301 1.00 94.56 88 ALA A C 1
ATOM 660 O O . ALA A 1 88 ? -3.717 -22.257 -9.158 1.00 94.56 88 ALA A O 1
ATOM 661 N N . ILE A 1 89 ? -2.665 -21.723 -11.080 1.00 95.69 89 ILE A N 1
ATOM 662 C CA . ILE A 1 89 ? -2.259 -20.376 -10.648 1.00 95.69 89 ILE A CA 1
ATOM 663 C C . ILE A 1 89 ? -3.488 -19.518 -10.343 1.00 95.69 89 ILE A C 1
ATOM 665 O O . ILE A 1 89 ? -3.564 -18.915 -9.271 1.00 95.69 89 ILE A O 1
ATOM 669 N N . ARG A 1 90 ? -4.486 -19.478 -11.237 1.00 95.75 90 ARG A N 1
ATOM 670 C CA . ARG A 1 90 ? -5.722 -18.709 -11.003 1.00 95.75 90 ARG A CA 1
ATOM 671 C C . ARG A 1 90 ? -6.434 -19.155 -9.729 1.00 95.75 90 ARG A C 1
ATOM 673 O O . ARG A 1 90 ? -6.904 -18.301 -8.973 1.00 95.75 90 ARG A O 1
ATOM 680 N N . LYS A 1 91 ? -6.497 -20.465 -9.472 1.00 95.31 91 LYS A N 1
ATOM 681 C CA . LYS A 1 91 ? -7.107 -21.024 -8.259 1.00 95.31 91 LYS A CA 1
ATOM 682 C C . LYS A 1 91 ? -6.339 -20.612 -7.002 1.00 95.31 91 LYS A C 1
ATOM 684 O O . LYS A 1 91 ? -6.960 -20.144 -6.051 1.00 95.31 91 LYS A O 1
ATOM 689 N N . ALA A 1 92 ? -5.010 -20.717 -7.013 1.00 93.19 92 ALA A N 1
ATOM 690 C CA . ALA A 1 92 ? -4.164 -20.307 -5.892 1.00 93.19 92 ALA A CA 1
ATOM 691 C C . ALA A 1 92 ? -4.248 -18.791 -5.621 1.00 93.19 92 ALA A C 1
ATOM 693 O O . ALA A 1 92 ? -4.362 -18.367 -4.474 1.00 93.19 92 ALA A O 1
ATOM 694 N N . GLN A 1 93 ? -4.306 -17.963 -6.667 1.00 95.06 93 GLN A N 1
ATOM 695 C CA . GLN A 1 93 ? -4.526 -16.521 -6.520 1.00 95.06 93 GLN A CA 1
ATOM 696 C C . GLN A 1 93 ? -5.923 -16.186 -5.976 1.00 95.06 93 GLN A C 1
ATOM 698 O O . GLN A 1 93 ? -6.082 -15.237 -5.209 1.00 95.06 93 GLN A O 1
ATOM 703 N N . ALA A 1 94 ? -6.962 -16.923 -6.379 1.00 95.19 94 ALA A N 1
ATOM 704 C CA . ALA A 1 94 ? -8.307 -16.734 -5.836 1.00 95.19 94 ALA A CA 1
ATOM 705 C C . ALA A 1 94 ? -8.364 -17.086 -4.341 1.00 95.19 94 ALA A C 1
ATOM 707 O O . ALA A 1 94 ? -8.985 -16.359 -3.564 1.00 95.19 94 ALA A O 1
ATOM 708 N N . GLU A 1 95 ? -7.668 -18.152 -3.942 1.00 93.50 95 GLU A N 1
ATOM 709 C CA . GLU A 1 95 ? -7.486 -18.559 -2.549 1.00 93.50 95 GLU A CA 1
ATOM 710 C C . GLU A 1 95 ? -6.789 -17.451 -1.740 1.00 93.50 95 GLU A C 1
ATOM 712 O O . GLU A 1 95 ? -7.368 -16.974 -0.761 1.00 93.50 95 GLU A O 1
ATOM 717 N N . GLU A 1 96 ? -5.638 -16.943 -2.208 1.00 92.56 96 GLU A N 1
ATOM 718 C CA . GLU A 1 96 ? -4.920 -15.820 -1.576 1.00 92.56 96 GLU A CA 1
ATOM 719 C C . GLU A 1 96 ? -5.828 -14.592 -1.411 1.00 92.56 96 GLU A C 1
ATOM 721 O O . GLU A 1 96 ? -5.962 -14.059 -0.306 1.00 92.56 96 GLU A O 1
ATOM 726 N N . ARG A 1 97 ? -6.507 -14.162 -2.487 1.00 92.12 97 ARG A N 1
ATOM 727 C CA . ARG A 1 97 ? -7.418 -13.006 -2.447 1.00 92.12 97 ARG A CA 1
ATOM 728 C C . ARG A 1 97 ? -8.536 -13.204 -1.431 1.00 92.12 97 ARG A C 1
ATOM 730 O O . ARG A 1 97 ? -8.848 -12.280 -0.685 1.00 92.12 97 ARG A O 1
ATOM 737 N N . SER A 1 98 ? -9.131 -14.394 -1.378 1.00 93.44 98 SER A N 1
ATOM 738 C CA . SER A 1 98 ? -10.217 -14.683 -0.439 1.00 93.44 98 SER A CA 1
ATOM 739 C C . SER A 1 98 ? -9.760 -14.589 1.021 1.00 93.44 98 SER A C 1
ATOM 741 O O . SER A 1 98 ? -10.485 -14.052 1.862 1.00 93.44 98 SER A O 1
ATOM 743 N N . LEU A 1 99 ? -8.544 -15.056 1.320 1.00 89.69 99 LEU A N 1
ATOM 744 C CA . LEU A 1 99 ? -7.955 -14.999 2.654 1.00 89.69 99 LEU A CA 1
ATOM 745 C C . LEU A 1 99 ? -7.597 -13.562 3.039 1.00 89.69 99 LEU A C 1
ATOM 747 O O . LEU A 1 99 ? -7.925 -13.128 4.144 1.00 89.69 99 LEU A O 1
ATOM 751 N N . ALA A 1 100 ? -7.012 -12.803 2.110 1.00 87.00 100 ALA A N 1
ATOM 752 C CA . ALA A 1 100 ? -6.692 -11.396 2.317 1.00 87.00 100 ALA A CA 1
ATOM 753 C C . ALA A 1 100 ? -7.953 -10.551 2.570 1.00 87.00 100 ALA A C 1
ATOM 755 O O . ALA A 1 100 ? -7.981 -9.756 3.505 1.00 87.00 100 ALA A O 1
ATOM 756 N N . ILE A 1 101 ? -9.027 -10.757 1.797 1.00 89.44 101 ILE A N 1
ATOM 757 C CA . ILE A 1 101 ? -10.307 -10.052 1.991 1.00 89.44 101 ILE A CA 1
ATOM 758 C C . ILE A 1 101 ? -10.888 -10.342 3.378 1.00 89.44 101 ILE A C 1
ATOM 760 O O . ILE A 1 101 ? -11.326 -9.416 4.060 1.00 89.44 101 ILE A O 1
ATOM 764 N N . LYS A 1 102 ? -10.871 -11.606 3.823 1.00 88.50 102 LYS A N 1
ATOM 765 C CA . LYS A 1 102 ? -11.340 -11.978 5.169 1.00 88.50 102 LYS A CA 1
ATOM 766 C C . LYS A 1 102 ? -10.537 -11.272 6.260 1.00 88.50 102 LYS A C 1
ATOM 768 O O . LYS A 1 102 ? -11.123 -10.781 7.222 1.00 88.50 102 LYS A O 1
ATOM 773 N N . GLU A 1 103 ? -9.219 -11.197 6.106 1.00 85.56 103 GLU A N 1
ATOM 774 C CA . GLU A 1 103 ? -8.353 -10.515 7.069 1.00 85.56 103 GLU A CA 1
ATOM 775 C C . GLU A 1 103 ? -8.624 -9.003 7.099 1.00 85.56 103 GLU A C 1
ATOM 777 O O . GLU A 1 103 ? -8.786 -8.421 8.174 1.00 85.56 103 GLU A O 1
ATOM 782 N N . HIS A 1 104 ? -8.781 -8.375 5.930 1.00 85.62 104 HIS A N 1
ATOM 783 C CA . HIS A 1 104 ? -9.161 -6.967 5.833 1.00 85.62 104 HIS A CA 1
ATOM 784 C C . HIS A 1 104 ? -10.525 -6.686 6.472 1.00 85.62 104 HIS A C 1
ATOM 786 O O . HIS A 1 104 ? -10.648 -5.717 7.220 1.00 85.62 104 HIS A O 1
ATOM 792 N N . ALA A 1 105 ? -11.527 -7.538 6.244 1.00 88.19 105 ALA A N 1
ATOM 793 C CA . ALA A 1 105 ? -12.848 -7.392 6.852 1.00 88.19 105 ALA A CA 1
ATOM 794 C C . ALA A 1 105 ? -12.784 -7.476 8.389 1.00 88.19 105 ALA A C 1
ATOM 796 O O . ALA A 1 105 ? -13.364 -6.639 9.079 1.00 88.19 105 ALA A O 1
ATOM 797 N N . ARG A 1 106 ? -12.011 -8.426 8.937 1.00 86.06 106 ARG A N 1
ATOM 798 C CA . ARG A 1 106 ? -11.778 -8.539 10.390 1.00 86.06 106 ARG A CA 1
ATOM 799 C C . ARG A 1 106 ? -11.105 -7.291 10.960 1.00 86.06 106 ARG A C 1
ATOM 801 O O . ARG A 1 106 ? -11.494 -6.816 12.026 1.00 86.06 106 ARG A O 1
ATOM 808 N N . ALA A 1 107 ? -10.095 -6.760 10.271 1.00 84.94 107 ALA A N 1
ATOM 809 C CA . ALA A 1 107 ? -9.412 -5.536 10.686 1.00 84.94 107 ALA A CA 1
ATOM 810 C C . ALA A 1 107 ? -10.360 -4.324 10.663 1.00 84.94 107 ALA A C 1
ATOM 812 O O . ALA A 1 107 ? -10.395 -3.551 11.620 1.00 84.94 107 ALA A O 1
ATOM 813 N N . GLN A 1 108 ? -11.181 -4.194 9.616 1.00 87.69 108 GLN A N 1
ATOM 814 C CA . GLN A 1 108 ? -12.191 -3.139 9.509 1.00 87.69 108 GLN A CA 1
ATOM 815 C C . GLN A 1 108 ? -13.222 -3.220 10.635 1.00 87.69 108 GLN A C 1
ATOM 817 O O . GLN A 1 108 ? -13.507 -2.209 11.270 1.00 87.69 108 GLN A O 1
ATOM 822 N N . GLU A 1 109 ? -13.741 -4.411 10.938 1.00 89.88 109 GLU A N 1
ATOM 823 C CA . GLU A 1 109 ? -14.705 -4.594 12.026 1.00 89.88 109 GLU A CA 1
ATOM 824 C C . GLU A 1 109 ? -14.116 -4.183 13.386 1.00 89.88 109 GLU A C 1
ATOM 826 O O . GLU A 1 109 ? -14.774 -3.500 14.174 1.00 89.88 109 GLU A O 1
ATOM 831 N N . LYS A 1 110 ? -12.852 -4.539 13.656 1.00 87.75 110 LYS A N 1
ATOM 832 C CA . LYS A 1 110 ? -12.146 -4.111 14.874 1.00 87.75 110 LYS A CA 1
ATOM 833 C C . LYS A 1 110 ? -12.001 -2.592 14.942 1.00 87.75 110 LYS A C 1
ATOM 835 O O . LYS A 1 110 ? -12.287 -2.007 15.984 1.00 87.75 110 LYS A O 1
ATOM 840 N N . MET A 1 111 ? -11.612 -1.954 13.840 1.00 90.19 111 MET A N 1
ATOM 841 C CA . MET A 1 111 ? -11.509 -0.494 13.777 1.00 90.19 111 MET A CA 1
ATOM 842 C C . MET A 1 111 ? -12.866 0.185 13.983 1.00 90.19 111 MET A C 1
ATOM 844 O O . MET A 1 111 ? -12.950 1.156 14.728 1.00 90.19 111 MET A O 1
ATOM 848 N N . LEU A 1 112 ? -13.949 -0.356 13.416 1.00 92.31 112 LEU A N 1
ATOM 849 C CA . LEU A 1 112 ? -15.304 0.156 13.644 1.00 92.31 112 LEU A CA 1
ATOM 850 C C . LEU A 1 112 ? -15.697 0.088 15.126 1.00 92.31 112 LEU A C 1
ATOM 852 O O . LEU A 1 112 ? -16.212 1.067 15.668 1.00 92.31 112 LEU A O 1
ATOM 856 N N . LYS A 1 113 ? -15.399 -1.026 15.806 1.00 92.31 113 LYS A N 1
ATOM 857 C CA . LYS A 1 113 ? -15.602 -1.158 17.260 1.00 92.31 113 LYS A CA 1
ATOM 858 C C . LYS A 1 113 ? -14.746 -0.162 18.047 1.00 92.31 113 LYS A C 1
ATOM 860 O O . LYS A 1 113 ? -15.210 0.391 19.041 1.00 92.31 113 LYS A O 1
ATOM 865 N N . ALA A 1 114 ? -13.524 0.111 17.595 1.00 91.75 114 ALA A N 1
ATOM 866 C CA . ALA A 1 114 ? -12.665 1.126 18.199 1.00 91.75 114 ALA A CA 1
ATOM 867 C C . ALA A 1 114 ? -13.279 2.529 18.072 1.00 91.75 114 ALA A C 1
ATOM 869 O O . ALA A 1 114 ? -13.375 3.244 19.065 1.00 91.75 114 ALA A O 1
ATOM 870 N N . TYR A 1 115 ? -13.796 2.895 16.894 1.00 92.12 115 TYR A N 1
ATOM 871 C CA . TYR A 1 115 ? -14.450 4.191 16.679 1.00 92.12 115 TYR A CA 1
ATOM 872 C C . TYR A 1 115 ? -15.683 4.400 17.559 1.00 92.12 115 TYR A C 1
ATOM 874 O O . TYR A 1 115 ? -15.950 5.529 17.965 1.00 92.12 115 TYR A O 1
ATOM 882 N N . GLN A 1 116 ? -16.417 3.334 17.887 1.00 93.81 116 GLN A N 1
ATOM 883 C CA . GLN A 1 116 ? -17.548 3.405 18.819 1.00 93.81 116 GLN A CA 1
ATOM 884 C C . GLN A 1 116 ? -17.112 3.730 20.255 1.00 93.81 116 GLN A C 1
ATOM 886 O O . GLN A 1 116 ? -17.865 4.368 20.986 1.00 93.81 116 GLN A O 1
ATOM 891 N N . ARG A 1 117 ? -15.902 3.319 20.655 1.00 94.62 117 ARG A N 1
ATOM 892 C CA . ARG A 1 117 ? -15.334 3.567 21.992 1.00 94.62 117 ARG A CA 1
ATOM 893 C C . ARG A 1 117 ? -14.700 4.955 22.128 1.00 94.62 117 ARG A C 1
ATOM 895 O O . ARG A 1 117 ? -14.425 5.380 23.245 1.00 94.62 117 ARG A O 1
ATOM 902 N N . LEU A 1 118 ? -14.447 5.650 21.018 1.00 92.75 118 LEU A N 1
ATOM 903 C CA . LEU A 1 118 ? -13.829 6.974 21.025 1.00 92.75 118 LEU A CA 1
ATOM 904 C C . LEU A 1 118 ? -14.813 8.080 21.422 1.00 92.75 118 LEU A C 1
ATOM 906 O O . LEU A 1 118 ? -15.975 8.108 20.997 1.00 92.75 118 LEU A O 1
ATOM 910 N N . SER A 1 119 ? -14.303 9.077 22.147 1.00 95.12 119 SER A N 1
ATOM 911 C CA . SER A 1 119 ? -15.035 10.320 22.386 1.00 95.12 119 SER A CA 1
ATOM 912 C C . SER A 1 119 ? -15.304 11.067 21.068 1.00 95.12 119 SER A C 1
ATOM 914 O O . SER A 1 119 ? -14.720 10.779 20.018 1.00 95.12 119 SER A O 1
ATOM 916 N N . LEU A 1 120 ? -16.220 12.040 21.081 1.00 94.44 120 LEU A N 1
ATOM 917 C CA . LEU A 1 120 ? -16.458 12.874 19.896 1.00 94.44 120 LEU A CA 1
ATOM 918 C C . LEU A 1 120 ? -15.212 13.692 19.517 1.00 94.44 120 LEU A C 1
ATOM 920 O O . LEU A 1 120 ? -14.922 13.838 18.331 1.00 94.44 120 LEU A O 1
ATOM 924 N N . GLN A 1 121 ? -14.482 14.201 20.512 1.00 92.94 121 GLN A N 1
ATOM 925 C CA . GLN A 1 121 ? -13.249 14.958 20.302 1.00 92.94 121 GLN A CA 1
ATOM 926 C C . GLN A 1 121 ? -12.173 14.081 19.653 1.00 92.94 121 GLN A C 1
ATOM 928 O O . GLN A 1 121 ? -11.617 14.463 18.627 1.00 92.94 121 GLN A O 1
ATOM 933 N N . ASP A 1 122 ? -11.959 12.870 20.171 1.00 91.94 122 ASP A N 1
ATOM 934 C CA . ASP A 1 122 ? -10.956 11.947 19.628 1.00 91.94 122 ASP A CA 1
ATOM 935 C C . ASP A 1 122 ? -11.299 11.482 18.210 1.00 91.94 122 ASP A C 1
ATOM 937 O O . ASP A 1 122 ? -10.414 11.350 17.371 1.00 91.94 122 ASP A O 1
ATOM 941 N N . ARG A 1 123 ? -12.588 11.282 17.895 1.00 93.06 123 ARG A N 1
ATOM 942 C CA . ARG A 1 123 ? -13.019 10.964 16.523 1.00 93.06 123 ARG A CA 1
ATOM 943 C C . ARG A 1 123 ? -12.695 12.084 15.537 1.00 93.06 123 ARG A C 1
ATOM 945 O O . ARG A 1 123 ? -12.324 11.792 14.402 1.00 93.06 123 ARG A O 1
ATOM 952 N N . ARG A 1 124 ? -12.835 13.349 15.952 1.00 92.88 124 ARG A N 1
ATOM 953 C CA . ARG A 1 124 ? -12.476 14.511 15.122 1.00 92.88 124 ARG A CA 1
ATOM 954 C C . ARG A 1 124 ? -10.966 14.590 14.917 1.00 92.88 124 ARG A C 1
ATOM 956 O O . ARG A 1 124 ? -10.541 14.634 13.768 1.00 92.88 124 ARG A O 1
ATOM 963 N N . ALA A 1 125 ? -10.190 14.483 15.995 1.00 90.69 125 ALA A N 1
ATOM 964 C CA . ALA A 1 125 ? -8.729 14.464 15.931 1.00 90.69 125 ALA A CA 1
ATOM 965 C C . ALA A 1 125 ? -8.205 13.308 15.058 1.00 90.69 125 ALA A C 1
ATOM 967 O O . ALA A 1 125 ? -7.308 13.491 14.238 1.00 90.69 125 ALA A O 1
ATOM 968 N N . PHE A 1 126 ? -8.810 12.120 15.169 1.00 89.38 126 PHE A N 1
ATOM 969 C CA . PHE A 1 126 ? -8.494 10.985 14.303 1.00 89.38 126 PHE A CA 1
ATOM 970 C C . PHE A 1 126 ? -8.794 11.295 12.830 1.00 89.38 126 PHE A C 1
ATOM 972 O O . PHE A 1 126 ? -7.947 11.067 11.971 1.00 89.38 126 PHE A O 1
ATOM 979 N N . ALA A 1 127 ? -9.979 11.832 12.521 1.00 90.88 127 ALA A N 1
ATOM 980 C CA . ALA A 1 127 ? -10.364 12.154 11.148 1.00 90.88 127 ALA A CA 1
ATOM 981 C C . ALA A 1 127 ? -9.460 13.225 10.515 1.00 90.88 127 ALA A C 1
ATOM 983 O O . ALA A 1 127 ? -9.090 13.094 9.350 1.00 90.88 127 ALA A O 1
ATOM 984 N N . GLU A 1 128 ? -9.089 14.261 11.267 1.00 90.94 128 GLU A N 1
ATOM 985 C CA . GLU A 1 128 ? -8.151 15.298 10.821 1.00 90.94 128 GLU A CA 1
ATOM 986 C C . GLU A 1 128 ? -6.757 14.714 10.580 1.00 90.94 128 GLU A C 1
ATOM 988 O O . GLU A 1 128 ? -6.212 14.873 9.487 1.00 90.94 128 GLU A O 1
ATOM 993 N N . GLY A 1 129 ? -6.243 13.922 11.525 1.00 87.38 129 GLY A N 1
ATOM 994 C CA . GLY A 1 129 ? -4.964 13.230 11.367 1.00 87.38 129 GLY A CA 1
ATOM 995 C C . GLY A 1 129 ? -4.923 12.311 10.140 1.00 87.38 129 GLY A C 1
ATOM 996 O O . GLY A 1 129 ? -3.921 12.286 9.425 1.00 87.38 129 GLY A O 1
ATOM 997 N N . MET A 1 130 ? -6.017 11.600 9.841 1.00 87.19 130 MET A N 1
ATOM 998 C CA . MET A 1 130 ? -6.110 10.755 8.644 1.00 87.19 130 MET A CA 1
ATOM 999 C C . MET A 1 130 ? -6.107 11.568 7.344 1.00 87.19 130 MET A C 1
ATOM 1001 O O . MET A 1 130 ? -5.464 11.150 6.383 1.00 87.19 130 MET A O 1
ATOM 1005 N N . ARG A 1 131 ? -6.772 12.732 7.303 1.00 89.88 131 ARG A N 1
ATOM 1006 C CA . ARG A 1 131 ? -6.738 13.623 6.127 1.00 89.88 131 ARG A CA 1
ATOM 1007 C C . ARG A 1 131 ? -5.340 14.170 5.882 1.00 89.88 131 ARG A C 1
ATOM 1009 O O . ARG A 1 131 ? -4.871 14.144 4.749 1.00 89.88 131 ARG A O 1
ATOM 1016 N N . GLU A 1 132 ? -4.655 14.611 6.935 1.00 89.19 132 GLU A N 1
ATOM 1017 C CA . GLU A 1 132 ? -3.269 15.066 6.810 1.00 89.19 132 GLU A CA 1
ATOM 1018 C C . GLU A 1 132 ? -2.350 13.945 6.319 1.00 89.19 132 GLU A C 1
ATOM 1020 O O . GLU A 1 132 ? -1.468 14.168 5.489 1.00 89.19 132 GLU A O 1
ATOM 1025 N N . GLN A 1 133 ? -2.534 12.726 6.830 1.00 84.75 133 GLN A N 1
ATOM 1026 C CA . GLN A 1 133 ? -1.754 11.574 6.395 1.00 84.75 133 GLN A CA 1
ATOM 1027 C C . GLN A 1 133 ? -2.006 11.252 4.915 1.00 84.75 133 GLN A C 1
ATOM 1029 O O . GLN A 1 133 ? -1.050 11.008 4.174 1.00 84.75 133 GLN A O 1
ATOM 1034 N N . GLU A 1 134 ? -3.266 11.268 4.480 1.00 87.62 134 GLU A N 1
ATOM 1035 C CA . GLU A 1 134 ? -3.645 11.065 3.081 1.00 87.62 134 GLU A CA 1
ATOM 1036 C C . GLU A 1 134 ? -3.022 12.136 2.180 1.00 87.62 134 GLU A C 1
ATOM 1038 O O . GLU A 1 134 ? -2.422 11.807 1.156 1.00 87.62 134 GLU A O 1
ATOM 1043 N N . GLU A 1 135 ? -3.069 13.404 2.589 1.00 90.00 135 GLU A N 1
ATOM 1044 C CA . GLU A 1 135 ? -2.453 14.502 1.851 1.00 90.00 135 GLU A CA 1
ATOM 1045 C C . GLU A 1 135 ? -0.937 14.311 1.710 1.00 90.00 135 GLU A C 1
ATOM 1047 O O . GLU A 1 135 ? -0.400 14.381 0.600 1.00 90.00 135 GLU A O 1
ATOM 1052 N N . ARG A 1 136 ? -0.236 13.977 2.801 1.00 87.69 136 ARG A N 1
ATOM 1053 C CA . ARG A 1 136 ? 1.210 13.689 2.766 1.00 87.69 136 ARG A CA 1
ATOM 1054 C C . ARG A 1 136 ? 1.530 12.513 1.843 1.00 87.69 136 ARG A C 1
ATOM 1056 O O . ARG A 1 136 ? 2.510 12.564 1.097 1.00 87.69 136 ARG A O 1
ATOM 1063 N N . MET A 1 137 ? 0.707 11.464 1.863 1.00 86.94 137 MET A N 1
ATOM 1064 C CA . MET A 1 137 ? 0.859 10.314 0.973 1.00 86.94 137 MET A CA 1
ATOM 1065 C C . MET A 1 137 ? 0.665 10.716 -0.495 1.00 86.94 137 MET A C 1
ATOM 1067 O O . MET A 1 137 ? 1.489 10.359 -1.339 1.00 86.94 137 MET A O 1
ATOM 1071 N N . MET A 1 138 ? -0.372 11.495 -0.810 1.00 88.69 138 MET A N 1
ATOM 1072 C CA . MET A 1 138 ? -0.615 11.996 -2.166 1.00 88.69 138 MET A CA 1
ATOM 1073 C C . MET A 1 138 ? 0.534 12.875 -2.663 1.00 88.69 138 MET A C 1
ATOM 1075 O O . MET A 1 138 ? 0.994 12.698 -3.791 1.00 88.69 138 MET A O 1
ATOM 1079 N N . GLN A 1 139 ? 1.055 13.767 -1.818 1.00 91.81 139 GLN A N 1
ATOM 1080 C CA . GLN A 1 139 ? 2.223 14.588 -2.142 1.00 91.81 139 GLN A CA 1
ATOM 1081 C C . GLN A 1 139 ? 3.464 13.726 -2.410 1.00 91.81 139 GLN A C 1
ATOM 1083 O O . GLN A 1 139 ? 4.214 13.985 -3.354 1.00 91.81 139 GLN A O 1
ATOM 1088 N N . HIS A 1 140 ? 3.680 12.674 -1.617 1.00 89.00 140 HIS A N 1
ATOM 1089 C CA . HIS A 1 140 ? 4.781 11.741 -1.838 1.00 89.00 140 HIS A CA 1
ATOM 1090 C C . HIS A 1 140 ? 4.646 11.006 -3.179 1.00 89.00 140 HIS A C 1
ATOM 1092 O O . HIS A 1 140 ? 5.605 10.947 -3.951 1.00 89.00 140 HIS A O 1
ATOM 1098 N N . LEU A 1 141 ? 3.448 10.507 -3.494 1.00 90.50 141 LEU A N 1
ATOM 1099 C CA . LEU A 1 141 ? 3.159 9.848 -4.769 1.00 90.50 141 LEU A CA 1
ATOM 1100 C C . LEU A 1 141 ? 3.314 10.800 -5.960 1.00 90.50 141 LEU A C 1
ATOM 1102 O O . LEU A 1 141 ? 3.837 10.391 -6.996 1.00 90.50 141 LEU A O 1
ATOM 1106 N N . ALA A 1 142 ? 2.908 12.063 -5.824 1.00 93.19 142 ALA A N 1
ATOM 1107 C CA . ALA A 1 142 ? 3.088 13.077 -6.860 1.00 93.19 142 ALA A CA 1
ATOM 1108 C C . ALA A 1 142 ? 4.577 13.305 -7.166 1.00 93.19 142 ALA A C 1
ATOM 1110 O O . ALA A 1 142 ? 4.986 13.202 -8.321 1.00 93.19 142 ALA A O 1
ATOM 1111 N N . ARG A 1 143 ? 5.405 13.490 -6.130 1.00 92.50 143 ARG A N 1
ATOM 1112 C CA . ARG A 1 143 ? 6.864 13.630 -6.281 1.00 92.50 143 ARG A CA 1
ATOM 1113 C C . ARG A 1 143 ? 7.507 12.379 -6.876 1.00 92.50 143 ARG A C 1
ATOM 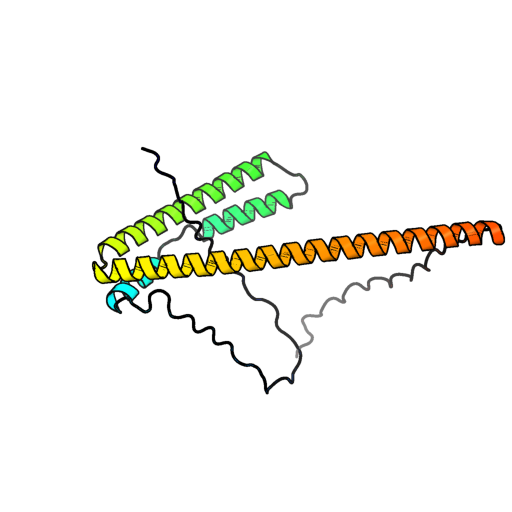1115 O O . ARG A 1 143 ? 8.421 12.478 -7.687 1.00 92.50 143 ARG A O 1
ATOM 1122 N N . ALA A 1 144 ? 7.047 11.190 -6.488 1.00 90.31 144 ALA A N 1
ATOM 1123 C CA . ALA A 1 144 ? 7.538 9.941 -7.064 1.00 90.31 144 ALA A CA 1
ATOM 1124 C C . ALA A 1 144 ? 7.204 9.835 -8.563 1.00 90.31 144 ALA A C 1
ATOM 1126 O O . ALA A 1 144 ? 8.057 9.440 -9.356 1.00 90.31 144 ALA A O 1
ATOM 1127 N N . ARG A 1 145 ? 5.989 10.233 -8.965 1.00 92.88 145 ARG A N 1
ATOM 1128 C CA . ARG A 1 145 ? 5.573 10.275 -10.377 1.00 92.88 145 ARG A CA 1
ATOM 1129 C C . ARG A 1 145 ? 6.399 11.264 -11.192 1.00 92.88 145 ARG A C 1
ATOM 1131 O O . ARG A 1 145 ? 6.817 10.915 -12.290 1.00 92.88 145 ARG A O 1
ATOM 1138 N N . GLU A 1 146 ? 6.658 12.449 -10.652 1.00 94.50 146 GLU A N 1
ATOM 1139 C CA . GLU A 1 146 ? 7.509 13.461 -11.288 1.00 94.50 146 GLU A CA 1
ATOM 1140 C C . GLU A 1 146 ? 8.924 12.921 -11.528 1.00 94.50 146 GLU A C 1
ATOM 1142 O O . GLU A 1 146 ? 9.389 12.896 -12.662 1.00 94.50 146 GLU A O 1
ATOM 1147 N N . ARG A 1 147 ? 9.553 12.325 -10.507 1.00 93.75 147 ARG A N 1
ATOM 1148 C CA . ARG A 1 147 ? 10.877 11.693 -10.653 1.00 93.75 147 ARG A CA 1
ATOM 1149 C C . ARG A 1 147 ? 10.902 10.580 -11.698 1.00 93.75 147 ARG A C 1
ATOM 1151 O O . ARG A 1 147 ? 11.877 10.457 -12.433 1.00 93.75 147 ARG A O 1
ATOM 1158 N N . MET A 1 148 ? 9.859 9.747 -11.758 1.00 92.75 148 MET A N 1
ATOM 1159 C CA . MET A 1 148 ? 9.766 8.696 -12.778 1.00 92.75 148 MET A CA 1
ATOM 1160 C C . MET A 1 148 ? 9.648 9.284 -14.182 1.00 92.75 148 MET A C 1
ATOM 1162 O O . MET A 1 148 ? 10.255 8.756 -15.111 1.00 92.75 148 MET A O 1
ATOM 1166 N N . ARG A 1 149 ? 8.895 10.376 -14.340 1.00 95.19 149 ARG A N 1
ATOM 1167 C CA . ARG A 1 149 ? 8.779 11.079 -15.616 1.00 95.19 149 ARG A CA 1
ATOM 1168 C C . ARG A 1 149 ? 10.122 11.668 -16.042 1.00 95.19 149 ARG A C 1
ATOM 1170 O O . ARG A 1 149 ? 10.557 11.392 -17.155 1.00 95.19 149 ARG A O 1
ATOM 1177 N N . ASP A 1 150 ? 10.813 12.365 -15.146 1.00 95.75 150 ASP A N 1
ATOM 1178 C CA . ASP A 1 150 ? 12.141 12.926 -15.420 1.00 95.75 150 ASP A CA 1
ATOM 1179 C C . ASP A 1 150 ? 13.150 11.833 -15.796 1.00 95.75 150 ASP A C 1
ATOM 1181 O O . ASP A 1 150 ? 13.940 11.991 -16.727 1.00 95.75 150 ASP A O 1
ATOM 1185 N N . ALA A 1 151 ? 13.115 10.691 -15.102 1.00 94.25 151 ALA A N 1
ATOM 1186 C CA . ALA A 1 151 ? 13.962 9.545 -15.418 1.00 94.25 151 ALA A CA 1
ATOM 1187 C C . ALA A 1 151 ? 13.650 8.959 -16.808 1.00 94.25 151 ALA A C 1
ATOM 1189 O O . ALA A 1 151 ? 14.571 8.634 -17.558 1.00 94.25 151 ALA A O 1
ATOM 1190 N N . GLN A 1 152 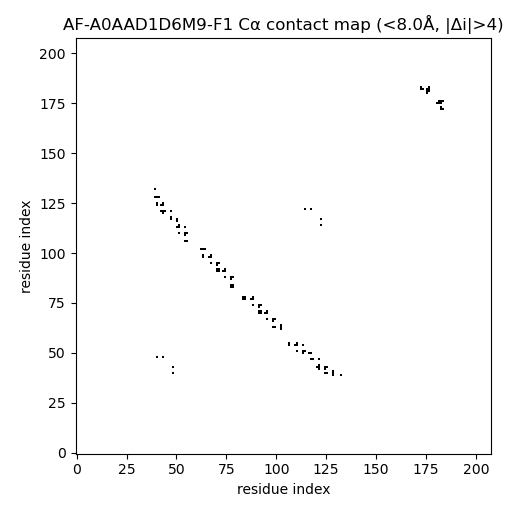? 12.368 8.863 -17.182 1.00 94.56 152 GLN A N 1
ATOM 1191 C CA . GLN A 1 152 ? 11.961 8.426 -18.521 1.00 94.56 152 GLN A CA 1
ATOM 1192 C C . GLN A 1 152 ? 12.401 9.415 -19.606 1.00 94.56 152 GLN A C 1
ATOM 1194 O O . GLN A 1 152 ? 12.859 8.990 -20.665 1.00 94.56 152 GLN A O 1
ATOM 1199 N N . GLU A 1 153 ? 12.290 10.719 -19.359 1.00 96.25 153 GLU A N 1
ATOM 1200 C CA . GLU A 1 153 ? 12.720 11.753 -20.304 1.00 96.25 153 GLU A CA 1
ATOM 1201 C C . GLU A 1 153 ? 14.241 11.729 -20.506 1.00 96.25 153 GLU A C 1
ATOM 1203 O O . GLU A 1 153 ? 14.704 11.739 -21.648 1.00 96.25 153 GLU A O 1
ATOM 1208 N N . ARG A 1 154 ? 15.026 11.575 -19.431 1.00 94.81 154 ARG A N 1
ATOM 1209 C CA . ARG A 1 154 ? 16.485 11.380 -19.524 1.00 94.81 154 ARG A CA 1
ATOM 1210 C C . ARG A 1 154 ? 16.846 10.127 -20.312 1.00 94.81 154 ARG A C 1
ATOM 1212 O O . ARG A 1 154 ? 17.634 10.209 -21.246 1.00 94.81 154 ARG A O 1
ATOM 1219 N N . SER A 1 155 ? 16.199 9.000 -20.014 1.00 93.81 155 SER A N 1
ATOM 1220 C CA . SER A 1 155 ? 16.428 7.745 -20.738 1.00 93.81 155 SER A CA 1
ATOM 1221 C C . SER A 1 155 ? 16.128 7.872 -22.237 1.00 93.81 155 SER A C 1
ATOM 1223 O O . SER A 1 155 ? 16.860 7.318 -23.056 1.00 93.81 155 SER A O 1
ATOM 1225 N N . ARG A 1 156 ? 15.101 8.643 -22.619 1.00 95.69 156 ARG A N 1
ATOM 1226 C CA . ARG A 1 156 ? 14.807 8.937 -24.031 1.00 95.69 156 ARG A CA 1
ATOM 1227 C C . ARG A 1 156 ? 15.896 9.784 -24.683 1.00 95.69 156 ARG A C 1
ATOM 1229 O O . ARG A 1 156 ? 16.323 9.453 -25.785 1.00 95.69 156 ARG A O 1
ATOM 1236 N N . MET A 1 157 ? 16.371 10.833 -24.010 1.00 95.69 157 MET A N 1
ATOM 1237 C CA . MET A 1 157 ? 17.467 11.663 -24.526 1.00 95.69 157 MET A CA 1
ATOM 1238 C C . MET A 1 157 ? 18.761 10.860 -24.698 1.00 95.69 157 MET A C 1
ATOM 1240 O O . MET A 1 157 ? 19.436 10.999 -25.719 1.00 95.69 157 MET A O 1
ATOM 1244 N N . ASP A 1 158 ? 19.081 9.989 -23.741 1.00 95.19 158 ASP A N 1
ATOM 1245 C CA . ASP A 1 158 ? 20.252 9.115 -23.812 1.00 95.19 158 ASP A CA 1
ATOM 1246 C C . ASP A 1 158 ? 20.126 8.102 -24.960 1.00 95.19 158 ASP A C 1
ATOM 1248 O O . ASP A 1 158 ? 21.079 7.902 -25.716 1.00 95.19 158 ASP A O 1
ATOM 1252 N N . ALA A 1 159 ? 18.936 7.526 -25.163 1.00 95.56 159 ALA A N 1
ATOM 1253 C CA . ALA A 1 159 ? 18.663 6.636 -26.291 1.00 95.56 159 ALA A CA 1
ATOM 1254 C C . ALA A 1 159 ? 18.818 7.354 -27.645 1.00 95.56 159 ALA A C 1
ATOM 1256 O O . ALA A 1 159 ? 19.433 6.814 -28.569 1.00 95.56 159 ALA A O 1
ATOM 1257 N N . ASP A 1 160 ? 18.322 8.588 -27.762 1.00 96.56 160 ASP A N 1
ATOM 1258 C CA . ASP A 1 160 ? 18.474 9.401 -28.971 1.00 96.56 160 ASP A CA 1
ATOM 1259 C C . ASP A 1 160 ? 19.935 9.775 -29.232 1.00 96.56 160 ASP A C 1
ATOM 1261 O O . ASP A 1 160 ? 20.397 9.738 -30.379 1.00 96.56 160 ASP A O 1
ATOM 1265 N N . ARG A 1 161 ? 20.692 10.103 -28.179 1.00 95.75 161 ARG A N 1
ATOM 1266 C CA . ARG A 1 161 ? 22.131 10.363 -28.279 1.00 95.75 161 ARG A CA 1
ATOM 1267 C C . ARG A 1 161 ? 22.873 9.123 -28.773 1.00 95.75 161 ARG A C 1
ATOM 1269 O O . ARG A 1 161 ? 23.611 9.220 -29.754 1.00 95.75 161 ARG A O 1
ATOM 1276 N N . MET A 1 162 ? 22.631 7.969 -28.153 1.00 94.56 162 MET A N 1
ATOM 1277 C CA . MET A 1 162 ? 23.262 6.706 -28.532 1.00 94.56 162 MET A CA 1
ATOM 1278 C C . MET A 1 162 ? 22.926 6.331 -29.978 1.00 94.56 162 MET A C 1
ATOM 1280 O O . MET A 1 162 ? 23.806 5.936 -30.737 1.00 94.56 162 MET A O 1
ATOM 1284 N N . LYS A 1 163 ? 21.675 6.535 -30.410 1.00 95.88 163 LYS A N 1
ATOM 1285 C CA . LYS A 1 163 ? 21.259 6.303 -31.799 1.00 95.88 163 LYS A CA 1
ATOM 1286 C C . LYS A 1 163 ? 22.054 7.159 -32.790 1.00 95.88 163 LYS A C 1
ATOM 1288 O O . LYS A 1 163 ? 22.490 6.645 -33.819 1.00 95.88 163 LYS A O 1
ATOM 1293 N N . ARG A 1 164 ? 22.279 8.442 -32.482 1.00 96.56 164 ARG A N 1
ATOM 1294 C CA . ARG A 1 164 ? 23.093 9.340 -33.324 1.00 96.56 164 ARG A CA 1
ATOM 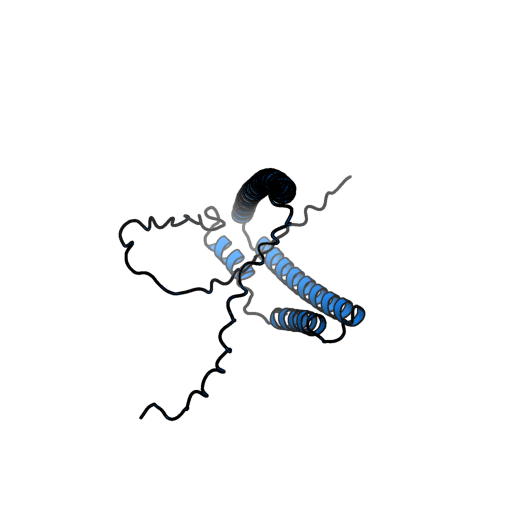1295 C C . ARG A 1 164 ? 24.561 8.921 -33.355 1.00 96.56 164 ARG A C 1
ATOM 1297 O O . ARG A 1 164 ? 25.176 8.971 -34.417 1.00 96.56 164 ARG A O 1
ATOM 1304 N N . GLU A 1 165 ? 25.124 8.514 -32.220 1.00 94.06 165 GLU A N 1
ATOM 1305 C CA . GLU A 1 165 ? 26.502 8.012 -32.142 1.00 94.06 165 GLU A CA 1
ATOM 1306 C C . GLU A 1 165 ? 26.667 6.707 -32.940 1.00 94.06 165 GLU A C 1
A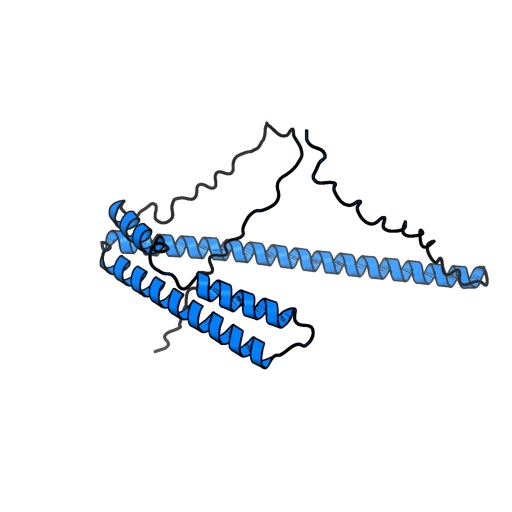TOM 1308 O O . GLU A 1 165 ? 27.591 6.597 -33.743 1.00 94.06 165 GLU A O 1
ATOM 1313 N N . MET A 1 166 ? 25.713 5.778 -32.837 1.00 92.81 166 MET A N 1
ATOM 1314 C CA . MET A 1 166 ? 25.687 4.543 -33.630 1.00 92.81 166 MET A CA 1
ATOM 1315 C C . MET A 1 166 ? 25.559 4.814 -35.130 1.00 92.81 166 MET A C 1
ATOM 1317 O O . MET A 1 166 ? 26.208 4.151 -35.937 1.00 92.81 166 MET A O 1
ATOM 1321 N N . GLU A 1 167 ? 24.748 5.793 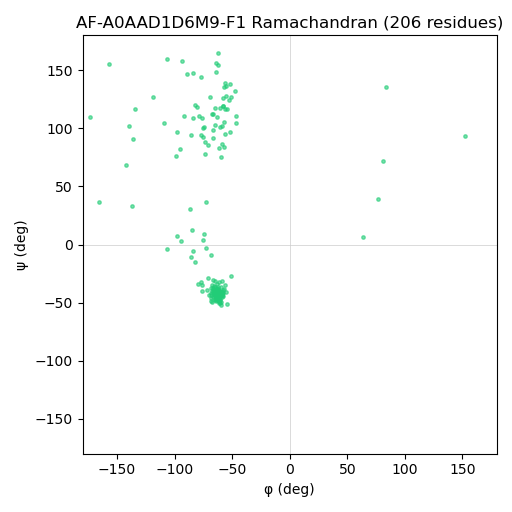-35.538 1.00 95.12 167 GLU A N 1
ATOM 1322 C CA . GLU A 1 167 ? 24.634 6.164 -36.950 1.00 95.12 167 GLU A CA 1
ATOM 1323 C C . GLU A 1 167 ? 25.933 6.787 -37.484 1.00 95.12 167 GLU A C 1
ATOM 1325 O O . GLU A 1 167 ? 26.348 6.470 -38.602 1.00 95.12 167 GLU A O 1
ATOM 1330 N N . LYS A 1 168 ? 26.603 7.631 -36.686 1.00 95.19 168 LYS A N 1
ATOM 1331 C CA . LYS A 1 168 ? 27.929 8.174 -37.023 1.00 95.19 168 LYS A CA 1
ATOM 1332 C C . LYS A 1 168 ? 28.955 7.056 -37.182 1.00 95.19 168 LYS A C 1
ATOM 1334 O O . LYS A 1 168 ? 29.579 6.968 -38.235 1.00 95.19 168 LYS A O 1
ATOM 1339 N N . MET A 1 169 ? 29.044 6.156 -36.204 1.00 90.38 169 MET A N 1
ATOM 1340 C CA . MET A 1 169 ? 29.951 5.009 -36.240 1.00 90.38 169 MET A CA 1
ATOM 1341 C C . MET A 1 169 ? 29.666 4.106 -37.446 1.00 90.38 169 MET A C 1
ATOM 1343 O O . MET A 1 169 ? 30.583 3.700 -38.153 1.00 90.38 169 MET A O 1
ATOM 1347 N N . ARG A 1 170 ? 28.389 3.849 -37.758 1.00 91.50 170 ARG A N 1
ATOM 1348 C CA . ARG A 1 170 ? 27.994 3.086 -38.950 1.00 91.50 170 ARG A CA 1
ATOM 1349 C C . ARG A 1 170 ? 28.449 3.766 -40.243 1.00 91.50 170 ARG A C 1
ATOM 1351 O O . ARG A 1 170 ? 28.917 3.082 -41.151 1.00 91.50 170 ARG A O 1
ATOM 1358 N N . LYS A 1 171 ? 28.315 5.093 -40.352 1.00 93.25 171 LYS A N 1
ATOM 1359 C CA . LYS A 1 171 ? 28.797 5.860 -41.516 1.00 93.25 171 LYS A CA 1
ATOM 1360 C C . LYS A 1 171 ? 30.319 5.800 -41.637 1.00 93.25 171 LYS A C 1
ATOM 1362 O O . LYS A 1 171 ? 30.814 5.597 -42.742 1.00 93.25 171 LYS A O 1
ATOM 1367 N N . GLU A 1 172 ? 31.044 5.923 -40.527 1.00 90.12 172 GLU A N 1
ATOM 1368 C CA . GLU A 1 172 ? 32.504 5.782 -40.492 1.00 90.12 172 GLU A CA 1
ATOM 1369 C C . GLU A 1 172 ? 32.951 4.374 -40.897 1.00 90.12 172 GLU A C 1
ATOM 1371 O O . GLU A 1 172 ? 33.807 4.243 -41.767 1.00 90.12 172 GLU A O 1
ATOM 1376 N N . MET A 1 173 ? 32.313 3.319 -40.378 1.00 83.12 173 MET A N 1
ATOM 1377 C CA . MET A 1 173 ? 32.594 1.937 -40.790 1.00 83.12 173 MET A CA 1
ATOM 1378 C C . MET A 1 173 ? 32.373 1.732 -42.294 1.00 83.12 173 MET A C 1
ATOM 1380 O O . MET A 1 173 ? 33.209 1.129 -42.962 1.00 83.12 173 MET A O 1
ATOM 1384 N N . LEU A 1 174 ? 31.272 2.254 -42.848 1.00 86.50 174 LEU A N 1
ATOM 1385 C CA . LEU A 1 174 ? 30.991 2.169 -44.286 1.00 86.50 174 LEU A CA 1
ATOM 1386 C C . LEU A 1 174 ? 32.011 2.944 -45.127 1.00 86.50 174 LEU A C 1
ATOM 1388 O O . LEU A 1 174 ? 32.351 2.507 -46.226 1.00 86.50 174 LEU A O 1
ATOM 1392 N N . ARG A 1 175 ? 32.489 4.091 -44.635 1.00 87.00 175 ARG A N 1
ATOM 1393 C CA . ARG A 1 175 ? 33.538 4.870 -45.296 1.00 87.00 175 ARG A CA 1
ATOM 1394 C C . ARG A 1 175 ? 34.868 4.116 -45.282 1.00 87.00 175 ARG A C 1
ATOM 1396 O O . ARG A 1 175 ? 35.444 3.915 -46.346 1.00 87.00 175 ARG A O 1
ATOM 1403 N N . ASN A 1 176 ? 35.286 3.613 -44.122 1.00 80.19 176 ASN A N 1
ATOM 1404 C CA . ASN A 1 176 ? 36.507 2.820 -43.978 1.00 80.19 176 ASN A CA 1
ATOM 1405 C C . ASN A 1 176 ? 36.466 1.568 -44.860 1.00 80.19 176 ASN A C 1
ATOM 1407 O O . ASN A 1 176 ? 37.449 1.265 -45.528 1.00 80.19 176 ASN A O 1
ATOM 1411 N N . ALA A 1 177 ? 35.326 0.876 -44.937 1.00 77.25 177 ALA A N 1
ATOM 1412 C CA . ALA A 1 177 ? 35.160 -0.298 -45.794 1.00 77.25 177 ALA A CA 1
ATOM 1413 C C . ALA A 1 177 ? 35.298 0.022 -47.293 1.00 77.25 177 ALA A C 1
ATOM 1415 O O . ALA A 1 177 ? 35.821 -0.798 -48.044 1.00 77.25 177 ALA A O 1
ATOM 1416 N N . LYS A 1 178 ? 34.869 1.214 -47.733 1.00 76.94 178 LYS A N 1
ATOM 1417 C CA . LYS A 1 178 ? 35.079 1.684 -49.113 1.00 76.94 178 LYS A CA 1
ATOM 1418 C C . LYS A 1 178 ? 36.537 2.047 -49.388 1.00 76.94 178 LYS A C 1
ATOM 1420 O O . LYS A 1 178 ? 37.020 1.771 -50.477 1.00 76.94 178 LYS A O 1
ATOM 1425 N N . GLU A 1 179 ? 37.217 2.661 -48.422 1.00 77.06 179 GLU A N 1
ATOM 1426 C CA . GLU A 1 179 ? 38.610 3.109 -48.565 1.00 77.06 179 GLU A CA 1
ATOM 1427 C C . GLU A 1 179 ? 39.618 1.949 -48.454 1.00 77.06 179 GLU A C 1
ATOM 1429 O O . GLU A 1 179 ? 40.644 1.962 -49.125 1.00 77.06 179 GLU A O 1
ATOM 1434 N N . THR A 1 180 ? 39.319 0.915 -47.661 1.00 66.06 180 THR A N 1
ATOM 1435 C CA . THR A 1 180 ? 40.232 -0.221 -47.403 1.00 66.06 180 THR A CA 1
ATOM 1436 C C . THR A 1 180 ? 39.826 -1.525 -48.097 1.00 66.06 180 THR A C 1
ATOM 1438 O O . THR A 1 180 ? 40.527 -2.530 -47.978 1.00 66.06 180 THR A O 1
ATOM 1441 N N . GLY A 1 181 ? 38.682 -1.555 -48.793 1.00 58.00 181 GLY A N 1
ATOM 1442 C CA . GLY A 1 181 ? 38.156 -2.749 -49.472 1.00 58.00 181 GLY A CA 1
ATOM 1443 C C . GLY A 1 181 ? 37.800 -3.915 -48.540 1.00 58.00 181 GLY A C 1
ATOM 1444 O O . GLY A 1 181 ? 37.472 -5.002 -49.008 1.00 58.00 181 GLY A O 1
ATOM 1445 N N . SER A 1 182 ? 37.864 -3.710 -47.223 1.00 56.44 182 SER A N 1
ATOM 1446 C CA . SER A 1 182 ? 37.669 -4.737 -46.206 1.00 56.44 182 SER A CA 1
ATOM 1447 C C . SER A 1 182 ? 36.753 -4.201 -45.104 1.00 56.44 182 SER A C 1
ATOM 1449 O O . SER A 1 182 ? 37.049 -3.226 -44.416 1.00 56.44 182 SER A O 1
ATOM 1451 N N . LEU A 1 183 ? 35.579 -4.823 -44.958 1.00 52.69 183 LEU A N 1
ATOM 1452 C CA . LEU A 1 183 ? 34.657 -4.561 -43.856 1.00 52.69 183 LEU A CA 1
ATOM 1453 C C . LEU A 1 183 ? 35.264 -5.199 -42.599 1.00 52.69 183 LEU A C 1
ATOM 1455 O O . LEU A 1 183 ? 35.019 -6.368 -42.312 1.00 52.69 183 LEU A O 1
ATOM 1459 N N . TRP A 1 184 ? 36.107 -4.458 -41.881 1.00 52.44 184 TRP A N 1
ATOM 1460 C CA . TRP A 1 184 ? 36.652 -4.910 -40.603 1.00 52.44 184 TR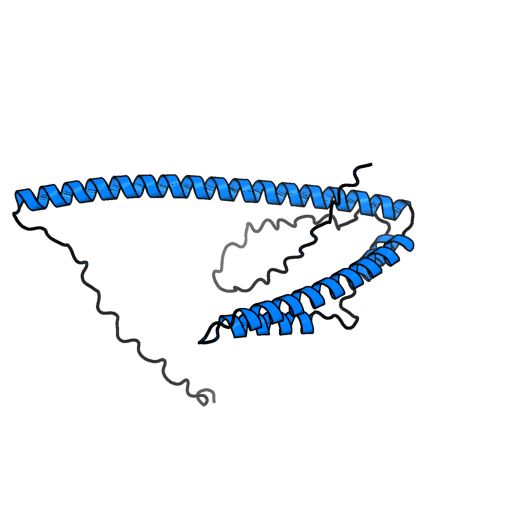P A CA 1
ATOM 1461 C C . TRP A 1 184 ? 35.515 -4.998 -39.581 1.00 52.44 184 TRP A C 1
ATOM 1463 O O . TRP A 1 184 ? 35.178 -4.024 -38.909 1.00 52.44 184 TRP A O 1
ATOM 1473 N N . ILE A 1 185 ? 34.895 -6.174 -39.468 1.00 59.56 185 ILE A N 1
ATOM 1474 C CA . ILE A 1 185 ? 34.132 -6.533 -38.277 1.00 59.56 185 ILE A CA 1
ATOM 1475 C C . ILE A 1 185 ? 35.172 -6.648 -37.165 1.00 59.56 185 ILE A C 1
ATOM 1477 O O . ILE A 1 185 ? 35.869 -7.655 -37.054 1.00 59.56 185 ILE A O 1
ATOM 1481 N N . VAL A 1 186 ? 35.316 -5.596 -36.361 1.00 56.50 186 VAL A N 1
ATOM 1482 C CA . VAL A 1 186 ? 36.067 -5.678 -35.109 1.00 56.50 186 VAL A CA 1
ATOM 1483 C C . VAL A 1 186 ? 35.214 -6.509 -34.156 1.00 56.50 186 VAL A C 1
ATOM 1485 O O . VAL A 1 186 ? 34.391 -5.984 -33.410 1.00 56.50 186 VAL A O 1
ATOM 1488 N N . ILE A 1 187 ? 35.353 -7.831 -34.245 1.00 55.97 187 ILE A N 1
ATOM 1489 C CA . ILE A 1 187 ? 34.903 -8.745 -33.200 1.00 55.97 187 ILE A CA 1
ATOM 1490 C C . ILE A 1 187 ? 35.827 -8.441 -32.015 1.00 55.97 187 ILE A C 1
ATOM 1492 O O . ILE A 1 187 ? 37.034 -8.669 -32.143 1.00 55.97 187 ILE A O 1
ATOM 1496 N N . PRO A 1 188 ? 35.334 -7.867 -30.901 1.00 51.34 188 PRO A N 1
ATOM 1497 C CA . PRO A 1 188 ? 36.177 -7.716 -29.723 1.00 51.34 188 PRO A CA 1
ATOM 1498 C C . PRO A 1 188 ? 36.713 -9.108 -29.365 1.00 51.34 188 PRO A C 1
ATOM 1500 O O . PRO A 1 188 ? 35.940 -10.069 -29.438 1.00 51.34 188 PRO A O 1
ATOM 1503 N N . PRO A 1 189 ? 38.008 -9.261 -29.027 1.00 52.62 189 PRO A N 1
ATOM 1504 C CA . PRO A 1 189 ? 38.525 -10.556 -28.623 1.00 52.62 189 PRO A CA 1
ATOM 1505 C C . PRO A 1 189 ? 37.654 -11.050 -27.472 1.00 52.62 189 PRO A C 1
ATOM 1507 O O . PRO A 1 189 ? 37.563 -10.396 -26.431 1.00 52.62 189 PRO A O 1
ATOM 1510 N N . VAL A 1 190 ? 36.961 -12.169 -27.694 1.00 58.75 190 VAL A N 1
ATOM 1511 C CA . VAL A 1 190 ? 36.271 -12.894 -26.633 1.00 58.75 190 VAL A CA 1
ATOM 1512 C C . VAL A 1 190 ? 37.372 -13.249 -25.649 1.00 58.75 190 VAL A C 1
ATOM 1514 O O . VAL A 1 190 ? 38.189 -14.125 -25.930 1.00 58.75 190 VAL A O 1
ATOM 1517 N N . GLN A 1 191 ? 37.470 -12.504 -24.546 1.00 63.56 191 GLN A N 1
ATOM 1518 C CA . GLN A 1 191 ? 38.369 -12.908 -23.480 1.00 63.56 191 GLN A CA 1
ATOM 1519 C C . GLN A 1 191 ? 37.923 -14.313 -23.071 1.00 63.56 191 GLN A C 1
ATOM 1521 O O . GLN A 1 191 ? 36.724 -14.505 -22.837 1.00 63.56 191 GLN A O 1
ATOM 1526 N N . PRO A 1 192 ? 38.828 -15.305 -23.054 1.00 65.44 192 PRO A N 1
ATOM 1527 C CA . PRO A 1 192 ? 38.476 -16.631 -22.587 1.00 65.44 192 PRO A CA 1
ATOM 1528 C C . PRO A 1 192 ? 37.931 -16.469 -21.172 1.00 65.44 192 PRO A C 1
ATOM 1530 O O . PRO A 1 192 ? 38.631 -15.986 -20.282 1.00 65.44 192 PRO A O 1
ATOM 1533 N N . VAL A 1 193 ? 36.655 -16.810 -20.989 1.00 69.50 193 VAL A N 1
ATOM 1534 C CA . VAL A 1 193 ? 36.063 -16.891 -19.657 1.00 69.50 193 VAL A CA 1
ATOM 1535 C C . VAL A 1 193 ? 36.925 -17.904 -18.903 1.00 69.50 193 VAL A C 1
ATO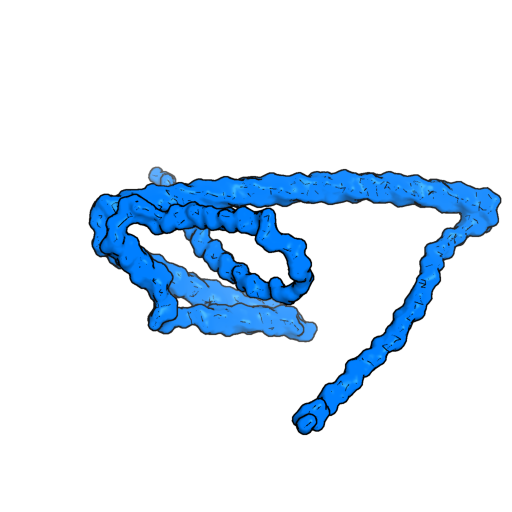M 1537 O O . VAL A 1 193 ? 37.050 -19.036 -19.384 1.00 69.50 193 VAL A O 1
ATOM 1540 N N . PRO A 1 194 ? 37.591 -17.519 -17.799 1.00 69.75 194 PRO A N 1
ATOM 1541 C CA . PRO A 1 194 ? 38.380 -18.468 -17.034 1.00 69.75 194 PRO A CA 1
ATOM 1542 C C . PR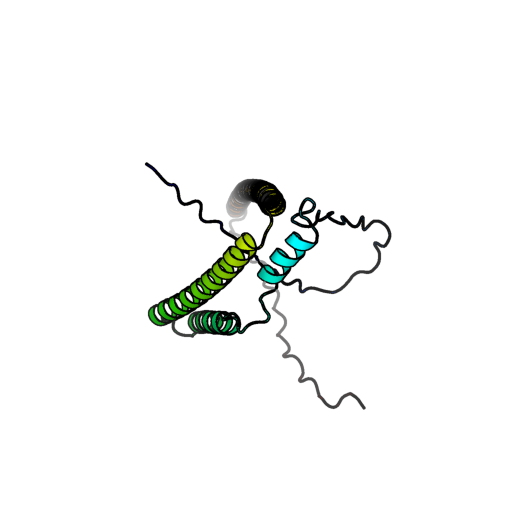O A 1 194 ? 37.462 -19.629 -16.636 1.00 69.75 194 PRO A C 1
ATOM 1544 O O . PRO A 1 194 ? 36.295 -19.382 -16.309 1.00 69.75 194 PRO A O 1
ATOM 1547 N N . PRO A 1 195 ? 37.937 -20.886 -16.699 1.00 71.44 195 PRO A N 1
ATOM 1548 C CA . PRO A 1 195 ? 37.135 -22.020 -16.272 1.00 71.44 195 PRO A CA 1
ATOM 1549 C C . PRO A 1 195 ? 36.633 -21.732 -14.859 1.00 71.44 195 PRO A C 1
ATOM 1551 O O . PRO A 1 195 ? 37.420 -21.407 -13.969 1.00 71.44 195 PRO A O 1
ATOM 1554 N N . VAL A 1 196 ? 35.312 -21.789 -14.684 1.00 74.38 196 VAL A N 1
ATOM 1555 C CA . VAL A 1 196 ? 34.675 -21.679 -13.374 1.00 74.38 196 VAL A CA 1
ATOM 1556 C C . VAL A 1 196 ? 35.220 -22.836 -12.550 1.00 74.38 196 VAL A C 1
ATOM 1558 O O . VAL A 1 196 ? 34.828 -23.984 -12.750 1.00 74.38 196 VAL A O 1
ATOM 1561 N N . VAL A 1 197 ? 36.187 -22.540 -11.683 1.00 76.00 197 VAL A N 1
ATOM 1562 C CA . VAL A 1 197 ? 36.694 -23.501 -10.711 1.00 76.00 197 VAL A CA 1
ATOM 1563 C C . VAL A 1 197 ? 35.518 -23.785 -9.777 1.00 76.00 197 VAL A C 1
ATOM 1565 O O . VAL A 1 197 ? 35.001 -22.840 -9.171 1.00 76.00 197 VAL A O 1
ATOM 1568 N N . PRO A 1 198 ? 35.021 -25.032 -9.705 1.00 75.62 198 PRO A N 1
ATOM 1569 C CA . PRO A 1 198 ? 33.984 -25.369 -8.747 1.00 75.62 198 PRO A CA 1
ATOM 1570 C C . PRO A 1 198 ? 34.507 -25.029 -7.344 1.00 75.62 198 PRO A C 1
ATOM 1572 O O . PRO A 1 198 ? 35.674 -25.310 -7.062 1.00 75.62 198 PRO A O 1
ATOM 1575 N N . PRO A 1 199 ? 33.696 -24.393 -6.481 1.00 73.94 199 PRO A N 1
ATOM 1576 C CA . PRO A 1 199 ? 34.121 -24.098 -5.121 1.00 73.94 199 PRO A CA 1
ATOM 1577 C C . PRO A 1 199 ? 34.556 -25.402 -4.448 1.00 73.94 199 PRO A C 1
ATOM 1579 O O . PRO A 1 199 ? 33.822 -26.393 -4.489 1.00 73.94 199 PRO A O 1
ATOM 1582 N N . GLU A 1 200 ? 35.766 -25.404 -3.880 1.00 75.81 200 GLU A N 1
ATOM 1583 C CA . GLU A 1 200 ? 36.257 -26.529 -3.088 1.00 75.81 200 GLU A CA 1
ATOM 1584 C C . GLU A 1 200 ? 35.220 -26.876 -2.010 1.00 75.81 200 GLU A C 1
ATOM 1586 O O . GLU A 1 200 ? 34.643 -25.967 -1.398 1.00 75.81 200 GLU A O 1
ATOM 1591 N N . PRO A 1 201 ? 34.953 -28.172 -1.774 1.00 73.50 201 PRO A N 1
ATOM 1592 C CA . PRO A 1 201 ? 34.115 -28.577 -0.662 1.00 73.50 201 PRO A CA 1
ATOM 1593 C C . PRO A 1 201 ? 34.740 -28.039 0.627 1.00 73.50 201 PRO A C 1
ATOM 1595 O O . PRO A 1 201 ? 35.884 -28.343 0.957 1.00 73.50 201 PRO A O 1
ATOM 1598 N N . VAL A 1 202 ? 33.983 -27.197 1.330 1.00 75.56 202 VAL A N 1
ATOM 1599 C CA . VAL A 1 202 ? 34.354 -26.695 2.651 1.00 75.56 202 VAL A CA 1
ATOM 1600 C C . VAL A 1 202 ? 34.419 -27.898 3.584 1.00 75.56 202 VAL A C 1
ATOM 1602 O O . VAL A 1 202 ? 33.391 -28.500 3.885 1.00 75.56 202 VAL A O 1
ATOM 1605 N N . ASP A 1 203 ? 35.636 -28.253 3.985 1.00 74.25 203 ASP A N 1
ATOM 1606 C CA . ASP A 1 203 ? 35.915 -29.332 4.925 1.00 74.25 203 ASP A CA 1
ATOM 1607 C C . ASP A 1 203 ? 35.382 -28.926 6.314 1.00 74.25 203 ASP A C 1
ATOM 1609 O O . ASP A 1 203 ? 35.877 -27.947 6.890 1.00 74.25 203 ASP A O 1
ATOM 1613 N N . PRO A 1 204 ? 34.337 -29.590 6.844 1.00 70.31 204 PRO A N 1
ATOM 1614 C CA . PRO A 1 204 ? 33.677 -29.169 8.080 1.00 70.31 204 PRO A CA 1
ATOM 1615 C C . PRO A 1 204 ? 34.553 -29.334 9.333 1.00 70.31 204 PRO A C 1
ATOM 1617 O O . PRO A 1 204 ? 34.199 -28.800 10.382 1.00 70.31 204 PRO A O 1
ATOM 1620 N N . ASP A 1 205 ? 35.708 -29.996 9.227 1.00 68.50 205 ASP A N 1
ATOM 1621 C CA . ASP A 1 205 ? 36.553 -30.352 10.372 1.00 68.50 205 ASP A CA 1
ATOM 1622 C C . ASP A 1 205 ? 37.724 -29.379 10.624 1.00 68.50 205 ASP A C 1
ATOM 1624 O O . ASP A 1 205 ? 38.568 -29.617 11.490 1.00 68.50 205 ASP A O 1
ATOM 1628 N N . ARG A 1 206 ? 37.799 -28.239 9.918 1.00 62.09 206 ARG A N 1
ATOM 1629 C CA . ARG A 1 206 ? 38.935 -27.295 10.024 1.00 62.09 206 ARG A CA 1
ATOM 1630 C C . ARG A 1 206 ? 38.831 -26.242 11.141 1.00 62.09 206 ARG A C 1
ATOM 1632 O O . ARG A 1 206 ? 39.395 -25.154 11.018 1.00 62.09 206 ARG A O 1
ATOM 1639 N N . HIS A 1 207 ? 38.172 -26.573 12.249 1.00 56.97 207 HIS A N 1
ATOM 1640 C CA . HIS A 1 207 ? 38.251 -25.811 13.499 1.00 56.97 207 HIS A CA 1
ATOM 1641 C C . HIS A 1 207 ? 38.403 -26.765 14.691 1.00 56.97 207 HIS A C 1
ATOM 1643 O O . HIS A 1 207 ? 37.417 -27.215 15.269 1.00 56.97 207 HIS A O 1
ATOM 1649 N N . GLY A 1 208 ? 39.661 -27.049 15.035 1.00 55.47 208 GLY A N 1
ATOM 1650 C CA . GLY A 1 208 ? 40.094 -27.561 16.336 1.00 55.47 208 GLY A CA 1
ATOM 1651 C C . GLY A 1 208 ? 40.968 -26.525 17.026 1.00 55.47 208 GLY A C 1
ATOM 1652 O O . GLY A 1 208 ? 41.736 -25.852 16.298 1.00 55.47 208 GLY A O 1
#